Protein AF-A0A2V3HUF1-F1 (afdb_monomer_lite)

Structure (mmCIF, N/CA/C/O backbone):
data_AF-A0A2V3HUF1-F1
#
_entry.id   AF-A0A2V3HUF1-F1
#
loop_
_atom_site.group_PDB
_atom_site.id
_atom_site.type_symbol
_atom_site.label_atom_id
_atom_site.label_alt_id
_atom_site.label_comp_id
_atom_site.label_asym_id
_atom_site.label_entity_id
_atom_site.label_seq_id
_atom_site.pdbx_PDB_ins_code
_atom_site.Cartn_x
_atom_site.Cartn_y
_atom_site.Cartn_z
_atom_site.occupancy
_atom_site.B_iso_or_equiv
_atom_site.auth_seq_id
_atom_site.auth_comp_id
_atom_site.auth_asym_id
_atom_site.auth_atom_id
_atom_site.pdbx_PDB_model_num
ATOM 1 N N . MET A 1 1 ? 4.174 -22.025 28.768 1.00 61.12 1 MET A N 1
ATOM 2 C CA . MET A 1 1 ? 3.736 -21.506 27.450 1.00 61.12 1 MET A CA 1
ATOM 3 C C . MET A 1 1 ? 4.964 -21.211 26.601 1.00 61.12 1 MET A C 1
ATOM 5 O O . MET A 1 1 ? 5.952 -20.746 27.155 1.00 61.12 1 MET A O 1
ATOM 9 N N . SER A 1 2 ? 4.955 -21.532 25.304 1.00 84.00 2 SER A N 1
ATOM 10 C CA . SER A 1 2 ? 6.130 -21.343 24.437 1.00 84.00 2 SER A CA 1
ATOM 11 C C . SER A 1 2 ? 6.307 -19.871 24.046 1.00 84.00 2 SER A C 1
ATOM 13 O O . SER A 1 2 ? 5.330 -19.129 23.929 1.00 84.00 2 SER A O 1
ATOM 15 N N . ARG A 1 3 ? 7.545 -19.438 23.784 1.00 78.88 3 ARG A N 1
ATOM 16 C CA . ARG A 1 3 ? 7.856 -18.063 23.345 1.00 78.88 3 ARG A CA 1
ATOM 17 C C . ARG A 1 3 ? 7.104 -17.671 22.062 1.00 78.88 3 ARG A C 1
ATOM 19 O O . ARG A 1 3 ? 6.704 -16.523 21.917 1.00 78.88 3 ARG A O 1
ATOM 26 N N . ALA A 1 4 ? 6.842 -18.643 21.185 1.00 77.06 4 ALA A N 1
ATOM 27 C CA . ALA A 1 4 ? 6.025 -18.473 19.984 1.00 77.06 4 ALA A CA 1
ATOM 28 C C . ALA A 1 4 ? 4.551 -18.161 20.308 1.00 77.06 4 ALA A C 1
ATOM 30 O O . ALA A 1 4 ? 3.965 -17.280 19.687 1.00 77.06 4 ALA A O 1
ATOM 31 N N . SER A 1 5 ? 3.967 -18.820 21.318 1.00 79.62 5 SER A N 1
ATOM 32 C CA . SER A 1 5 ? 2.573 -18.575 21.724 1.00 79.62 5 SER A CA 1
ATOM 33 C C . SER A 1 5 ? 2.350 -17.165 22.285 1.00 79.62 5 SER A C 1
ATOM 35 O O . SER A 1 5 ? 1.318 -16.553 22.030 1.00 79.62 5 SER A O 1
ATOM 37 N N . GLU A 1 6 ? 3.339 -16.613 22.986 1.00 83.38 6 GLU A N 1
ATOM 38 C CA . GLU A 1 6 ? 3.308 -15.231 23.479 1.00 83.38 6 GLU A CA 1
ATOM 39 C C . GLU A 1 6 ? 3.424 -14.209 22.344 1.00 83.38 6 GLU A C 1
ATOM 41 O O . GLU A 1 6 ? 2.718 -13.201 22.318 1.00 83.38 6 GLU A O 1
ATOM 46 N N . LEU A 1 7 ? 4.296 -14.484 21.373 1.00 79.62 7 LEU A N 1
ATOM 47 C CA . LEU A 1 7 ? 4.496 -13.627 20.205 1.00 79.62 7 LEU A CA 1
ATOM 48 C C . LEU A 1 7 ? 3.233 -13.578 19.336 1.00 79.62 7 LEU A C 1
ATOM 50 O O . LEU A 1 7 ? 2.802 -12.501 18.930 1.00 79.62 7 LEU A O 1
ATOM 54 N N . TRP A 1 8 ? 2.590 -14.731 19.150 1.00 79.19 8 TRP A N 1
ATOM 55 C CA . TRP A 1 8 ? 1.321 -14.850 18.441 1.00 79.19 8 TRP A CA 1
ATOM 56 C C . TRP A 1 8 ? 0.209 -14.023 19.097 1.00 79.19 8 TRP A C 1
ATOM 58 O O . TRP A 1 8 ? -0.440 -13.218 18.431 1.00 79.19 8 TRP A O 1
ATOM 68 N N . LYS A 1 9 ? 0.056 -14.119 20.425 1.00 82.38 9 LYS A N 1
ATOM 69 C CA . LYS A 1 9 ? -0.906 -13.291 21.172 1.00 82.38 9 LYS A CA 1
ATOM 70 C C . LYS A 1 9 ? -0.643 -11.796 20.988 1.00 82.38 9 LYS A C 1
ATOM 72 O O . LYS A 1 9 ? -1.574 -11.028 20.767 1.00 82.38 9 LYS A O 1
ATOM 77 N N . ARG A 1 10 ? 0.621 -11.363 21.032 1.00 81.50 10 ARG A N 1
ATOM 78 C CA . ARG A 1 10 ? 0.987 -9.946 20.845 1.00 81.50 10 ARG A CA 1
ATOM 79 C C . ARG A 1 10 ? 0.661 -9.409 19.452 1.00 81.50 10 ARG A C 1
ATOM 81 O O . ARG A 1 10 ? 0.378 -8.223 19.328 1.00 81.50 10 ARG A O 1
ATOM 88 N N . ILE A 1 11 ? 0.713 -10.256 18.426 1.00 81.69 11 ILE A N 1
ATOM 89 C CA . ILE A 1 11 ? 0.354 -9.884 17.050 1.00 81.69 11 ILE A CA 1
ATOM 90 C C . ILE A 1 11 ? -1.167 -9.781 16.883 1.00 81.69 11 ILE A C 1
ATOM 92 O O . ILE A 1 11 ? -1.637 -8.931 16.133 1.00 81.69 11 ILE A O 1
ATOM 96 N N . GLN A 1 12 ? -1.935 -10.620 17.582 1.00 83.56 12 GLN A N 1
ATOM 97 C CA . GLN A 1 12 ? -3.397 -10.644 17.477 1.00 83.56 12 GLN A CA 1
ATOM 98 C C . GLN A 1 12 ? -4.096 -9.573 18.325 1.00 83.56 12 GLN A C 1
ATOM 100 O O . GLN A 1 12 ? -5.231 -9.202 18.034 1.00 83.56 12 GLN A O 1
ATOM 105 N N . HIS A 1 13 ? -3.441 -9.068 19.371 1.00 89.75 13 HIS A N 1
ATOM 106 C CA . HIS A 1 13 ? -3.992 -8.008 20.209 1.00 89.75 13 HIS A CA 1
ATOM 107 C C . HIS A 1 13 ? -3.567 -6.610 19.732 1.00 89.75 13 HIS A C 1
ATOM 109 O O . HIS A 1 13 ? -2.466 -6.449 19.197 1.00 89.75 13 HIS A O 1
ATOM 115 N N . PRO A 1 14 ? -4.402 -5.578 19.962 1.00 92.56 14 PRO A N 1
ATOM 116 C CA . PRO A 1 14 ? -4.040 -4.202 19.651 1.00 92.56 14 PRO A CA 1
ATOM 117 C C . PRO A 1 14 ? -2.760 -3.798 20.381 1.00 92.56 14 PRO A C 1
ATOM 119 O O . PRO A 1 14 ? -2.654 -3.934 21.605 1.00 92.56 14 PRO A O 1
ATOM 122 N N . TRP A 1 15 ? -1.795 -3.258 19.642 1.00 94.44 15 TRP A N 1
ATOM 123 C CA . TRP A 1 15 ? -0.578 -2.732 20.239 1.00 94.44 15 TRP A CA 1
ATOM 124 C C . TRP A 1 15 ? -0.847 -1.580 21.218 1.00 94.44 15 TRP A C 1
ATOM 126 O O . TRP A 1 15 ? -1.754 -0.771 21.001 1.00 94.44 15 TRP A O 1
ATOM 136 N N . PRO A 1 16 ? -0.019 -1.426 22.271 1.00 92.75 16 PRO A N 1
ATOM 137 C CA . PRO A 1 16 ? -0.163 -0.338 23.240 1.00 92.75 16 PRO A CA 1
ATOM 138 C C . PRO A 1 16 ? -0.179 1.062 22.612 1.00 92.75 16 PRO A C 1
ATOM 140 O O . PRO A 1 16 ? -0.853 1.949 23.134 1.00 92.75 16 PRO A O 1
ATOM 143 N N . ALA A 1 17 ? 0.509 1.255 21.480 1.00 92.06 17 ALA A N 1
ATOM 144 C CA . ALA A 1 17 ? 0.533 2.517 20.738 1.00 92.06 17 ALA A CA 1
ATOM 145 C C . ALA A 1 17 ? -0.870 2.984 20.306 1.00 92.06 17 ALA A C 1
ATOM 147 O O . ALA A 1 17 ? -1.153 4.184 20.302 1.00 92.06 17 ALA A O 1
ATOM 148 N N . TRP A 1 18 ? -1.793 2.052 20.041 1.00 94.62 18 TRP A N 1
ATOM 149 C CA . TRP A 1 18 ? -3.162 2.381 19.649 1.00 94.62 18 TRP A CA 1
ATOM 150 C C . TRP A 1 18 ? -3.969 3.064 20.748 1.00 94.62 18 TRP A C 1
ATOM 152 O O . TRP A 1 18 ? -4.972 3.703 20.440 1.00 94.62 18 TRP A O 1
ATOM 162 N N . ARG A 1 19 ? -3.514 3.040 22.010 1.00 93.88 19 ARG A N 1
ATOM 163 C CA . ARG A 1 19 ? -4.146 3.796 23.106 1.00 93.88 19 ARG A CA 1
ATOM 164 C C . ARG A 1 19 ? -4.224 5.298 22.811 1.00 93.88 19 ARG A C 1
ATOM 166 O O . ARG A 1 19 ? -5.215 5.927 23.170 1.00 93.88 19 ARG A O 1
ATOM 173 N N . LEU A 1 20 ? -3.235 5.856 22.106 1.00 92.94 20 LEU A N 1
ATOM 174 C CA . LEU A 1 20 ? -3.203 7.274 21.711 1.00 92.94 20 LEU A CA 1
ATOM 175 C C . LEU A 1 20 ? -4.312 7.636 20.708 1.00 92.94 20 LEU A C 1
ATOM 177 O O . LEU A 1 20 ? -4.825 8.763 20.694 1.00 92.94 20 LEU A O 1
ATOM 181 N N . ILE A 1 21 ? -4.696 6.668 19.875 1.00 94.88 21 ILE A N 1
ATOM 182 C CA . ILE A 1 21 ? -5.789 6.797 18.911 1.00 94.88 21 ILE A CA 1
ATOM 183 C C . ILE A 1 21 ? -7.128 6.525 19.607 1.00 94.88 21 ILE A C 1
ATOM 185 O O . ILE A 1 21 ? -8.055 7.329 19.508 1.00 94.88 21 ILE A O 1
ATOM 189 N N . TRP A 1 22 ? -7.192 5.443 20.383 1.00 96.06 22 TRP A N 1
ATOM 190 C CA . TRP A 1 22 ? -8.403 4.929 21.021 1.00 96.06 22 TRP A CA 1
ATOM 191 C C . TRP A 1 22 ? -8.980 5.829 22.119 1.00 96.06 22 TRP A C 1
ATOM 193 O O . TRP A 1 22 ? -10.201 5.905 22.274 1.00 96.06 22 TRP A O 1
ATOM 203 N N . GLY A 1 23 ? -8.126 6.518 22.885 1.00 92.25 23 GLY A N 1
ATOM 204 C CA . GLY A 1 23 ? -8.546 7.288 24.063 1.00 92.25 23 GLY A CA 1
ATOM 205 C C . GLY A 1 23 ? -9.629 8.333 23.775 1.00 92.25 23 GLY A C 1
ATOM 206 O O . GLY A 1 23 ? -10.540 8.502 24.577 1.00 92.25 23 GLY A O 1
ATOM 207 N N . ASN A 1 24 ? -9.596 8.948 22.587 1.00 90.56 24 ASN A N 1
ATOM 208 C CA . ASN A 1 24 ? -10.546 9.992 22.181 1.00 90.56 24 ASN A CA 1
ATOM 209 C C . ASN A 1 24 ? -11.409 9.540 20.996 1.00 90.56 24 ASN A C 1
ATOM 211 O O . ASN A 1 24 ? -11.747 10.351 20.133 1.00 90.56 24 ASN A O 1
ATOM 215 N N . ARG A 1 25 ? -11.713 8.240 20.902 1.00 94.00 25 ARG A N 1
ATOM 216 C CA . ARG A 1 25 ? -12.321 7.666 19.694 1.00 94.00 25 ARG A CA 1
ATOM 217 C C . ARG A 1 25 ? -13.720 8.183 19.356 1.00 94.00 25 ARG A C 1
ATOM 219 O O . ARG A 1 25 ? -14.108 8.114 18.201 1.00 94.00 25 ARG A O 1
ATOM 226 N N . GLU A 1 26 ? -14.450 8.704 20.340 1.00 94.50 26 GLU A N 1
ATOM 227 C CA . GLU A 1 26 ? -15.787 9.294 20.156 1.00 94.50 26 GLU A CA 1
ATOM 228 C C . GLU A 1 26 ? -15.746 10.808 19.891 1.00 94.50 26 GLU A C 1
ATOM 230 O O . GLU A 1 26 ? -16.755 11.419 19.539 1.00 94.50 26 GLU A O 1
ATOM 235 N N . ALA A 1 27 ? -14.585 11.450 20.048 1.00 94.50 27 ALA A N 1
ATOM 236 C CA . ALA A 1 27 ? -14.474 12.894 19.895 1.00 94.50 27 ALA A CA 1
ATOM 237 C C . ALA A 1 27 ? -14.789 13.335 18.456 1.00 94.50 27 ALA A C 1
ATOM 239 O O . ALA A 1 27 ? -14.440 12.655 17.486 1.00 94.50 27 ALA A O 1
ATOM 240 N N . LEU A 1 28 ? -15.433 14.501 18.329 1.00 93.38 28 LEU A N 1
ATOM 241 C CA . LEU A 1 28 ? -15.917 15.047 17.053 1.00 93.38 28 LEU A CA 1
ATOM 242 C C . LEU A 1 28 ? -16.829 14.059 16.295 1.00 93.38 28 LEU A C 1
ATOM 244 O O . LEU A 1 28 ? -16.696 13.894 15.083 1.00 93.38 28 LEU A O 1
ATOM 248 N N . GLY A 1 29 ? -17.702 13.345 17.015 1.00 91.25 29 GLY A N 1
ATOM 249 C CA . GLY A 1 29 ? -18.586 12.330 16.428 1.00 91.25 29 GLY A CA 1
ATOM 250 C C . GLY A 1 29 ? -17.833 11.128 15.845 1.00 91.25 29 GLY A C 1
ATOM 251 O O . GLY A 1 29 ? -18.311 10.490 14.911 1.00 91.25 29 GLY A O 1
ATOM 252 N N . GLY A 1 30 ? -16.624 10.855 16.343 1.00 92.06 30 GLY A N 1
ATOM 253 C CA . GLY A 1 30 ? -15.736 9.806 15.844 1.00 92.06 30 GLY A CA 1
ATOM 254 C C . GLY A 1 30 ? -14.798 10.225 14.711 1.00 92.06 30 GLY A C 1
ATOM 255 O O . GLY A 1 30 ? -13.914 9.456 14.337 1.00 92.06 30 GLY A O 1
ATOM 256 N N . ASN A 1 31 ? -14.902 11.449 14.189 1.00 93.75 31 ASN A N 1
ATOM 257 C CA . ASN A 1 31 ? -14.022 11.901 13.108 1.00 93.75 31 ASN A CA 1
ATOM 258 C C . ASN A 1 31 ? -12.569 12.087 13.568 1.00 93.75 31 ASN A C 1
ATOM 260 O O . ASN A 1 31 ? -11.646 11.882 12.780 1.00 93.75 31 ASN A O 1
ATOM 264 N N . LEU A 1 32 ? -12.338 12.409 14.849 1.00 95.06 32 LEU A N 1
ATOM 265 C CA . LEU A 1 32 ? -10.975 12.507 15.380 1.00 95.06 32 LEU A CA 1
ATOM 266 C C . LEU A 1 32 ? -10.258 11.151 15.359 1.00 95.06 32 LEU A C 1
ATOM 268 O O . LEU A 1 32 ? -9.054 11.097 15.119 1.00 95.06 32 LEU A O 1
ATOM 272 N N . PHE A 1 33 ? -10.989 10.058 15.596 1.00 96.38 33 PHE A N 1
ATOM 273 C CA . PHE A 1 33 ? -10.450 8.706 15.487 1.00 96.38 33 PHE A CA 1
ATOM 274 C C . PHE A 1 33 ? -9.948 8.431 14.070 1.00 96.38 33 PHE A C 1
ATOM 276 O O . PHE A 1 33 ? -8.787 8.069 13.896 1.00 96.38 33 PHE A O 1
ATOM 283 N N . LEU A 1 34 ? -10.799 8.670 13.066 1.00 95.38 34 LEU A N 1
ATOM 284 C CA . LEU A 1 34 ? -10.455 8.459 11.659 1.00 95.38 34 LEU A CA 1
ATOM 285 C C . LEU A 1 34 ? -9.262 9.319 11.241 1.00 95.38 34 LEU A C 1
ATOM 287 O O . LEU A 1 34 ? -8.329 8.800 10.637 1.00 95.38 34 LEU A O 1
ATOM 291 N N . LEU A 1 35 ? -9.238 10.598 11.632 1.00 96.00 35 LEU A N 1
ATOM 292 C CA . LEU A 1 35 ? -8.109 11.484 11.351 1.00 96.00 35 LEU A CA 1
ATOM 293 C C . LEU A 1 35 ? -6.803 10.932 11.933 1.00 96.00 35 LEU A C 1
ATOM 295 O O . LEU A 1 35 ? -5.789 10.896 11.246 1.00 96.00 35 LEU A O 1
ATOM 299 N N . LYS A 1 36 ? -6.821 10.453 13.180 1.00 96.31 36 LYS A N 1
ATOM 300 C CA . LYS A 1 36 ? -5.639 9.853 13.812 1.00 96.31 36 LYS A CA 1
ATOM 301 C C . LYS A 1 36 ? -5.201 8.554 13.129 1.00 96.31 36 LYS A C 1
ATOM 303 O O . LYS A 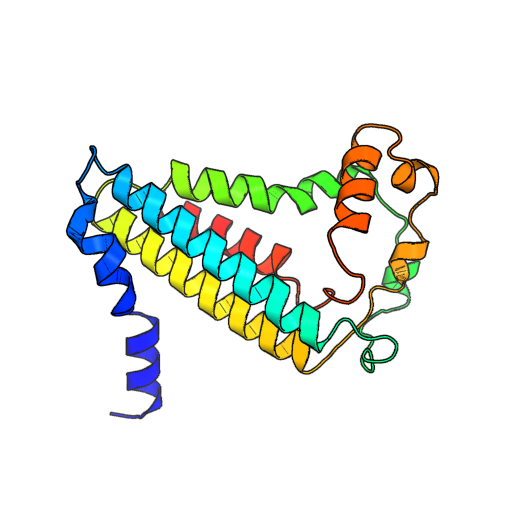1 36 ? -3.999 8.341 12.996 1.00 96.31 36 LYS A O 1
ATOM 308 N N . VAL A 1 37 ? -6.139 7.708 12.694 1.00 96.31 37 VAL A N 1
ATOM 309 C CA . VAL A 1 37 ? -5.835 6.487 11.924 1.00 96.31 37 VAL A CA 1
ATOM 310 C C . VAL A 1 37 ? -5.188 6.842 10.586 1.00 96.31 37 VAL A C 1
ATOM 312 O O . VAL A 1 37 ? -4.144 6.284 10.261 1.00 96.31 37 VAL A O 1
ATOM 315 N N . ILE A 1 38 ? -5.753 7.803 9.849 1.00 96.19 38 ILE A N 1
ATOM 316 C CA . ILE A 1 38 ? -5.200 8.292 8.578 1.00 96.19 38 ILE A CA 1
ATOM 317 C C . ILE A 1 38 ? -3.789 8.838 8.795 1.00 96.19 38 ILE A C 1
ATOM 319 O O . ILE A 1 38 ? -2.862 8.419 8.109 1.00 96.19 38 ILE A O 1
ATOM 323 N N . SER A 1 39 ? -3.599 9.715 9.783 1.00 96.12 39 SER A N 1
ATOM 324 C CA . SER A 1 39 ? -2.284 10.280 10.096 1.00 96.12 39 SER A CA 1
ATOM 325 C C . SER A 1 39 ? -1.265 9.199 10.457 1.00 96.12 39 SER A C 1
ATOM 327 O O . SER A 1 39 ? -0.140 9.236 9.966 1.00 96.12 39 SER A O 1
ATOM 329 N N . ALA A 1 40 ? -1.648 8.209 11.269 1.00 95.56 40 ALA A N 1
ATOM 330 C CA . ALA A 1 40 ? -0.776 7.085 11.597 1.00 95.56 40 ALA A CA 1
ATOM 331 C C . ALA A 1 40 ? -0.421 6.259 10.351 1.00 95.56 40 ALA A C 1
ATOM 333 O O . ALA A 1 40 ? 0.747 5.935 10.150 1.00 95.56 40 ALA A O 1
ATOM 334 N N . GLY A 1 41 ? -1.402 5.968 9.490 1.00 94.69 41 GLY A N 1
ATOM 335 C CA . GLY A 1 41 ? -1.191 5.269 8.223 1.00 94.69 41 GLY A CA 1
ATOM 336 C C . GLY A 1 41 ? -0.238 6.013 7.289 1.00 94.69 41 GLY A C 1
ATOM 337 O O . GLY A 1 41 ? 0.697 5.409 6.773 1.00 94.69 41 GLY A O 1
ATOM 338 N N . LEU A 1 42 ? -0.405 7.329 7.130 1.00 94.69 42 LEU A N 1
ATOM 339 C CA . LEU A 1 42 ? 0.482 8.163 6.311 1.00 94.69 42 LEU A CA 1
ATOM 340 C C . LEU A 1 42 ? 1.916 8.180 6.849 1.00 94.69 42 LEU A C 1
ATOM 342 O O . LEU A 1 42 ? 2.856 8.045 6.071 1.00 94.69 42 LEU A O 1
ATOM 346 N N . VAL A 1 43 ? 2.093 8.293 8.170 1.00 95.00 43 VAL A N 1
ATOM 347 C CA . VAL A 1 43 ? 3.421 8.220 8.804 1.00 95.00 43 VAL A CA 1
ATOM 348 C C . VAL A 1 43 ? 4.064 6.856 8.560 1.00 95.00 43 VAL A C 1
ATOM 350 O O . VAL A 1 43 ? 5.230 6.790 8.184 1.00 95.00 43 VAL A O 1
ATOM 353 N N . VAL A 1 44 ? 3.311 5.767 8.727 1.00 92.44 44 VAL A N 1
ATOM 354 C CA . VAL A 1 44 ? 3.797 4.407 8.456 1.00 92.44 44 VAL A CA 1
ATOM 355 C C . VAL A 1 44 ? 4.214 4.255 6.998 1.00 92.44 44 VAL A C 1
ATOM 357 O O . VAL A 1 44 ? 5.309 3.766 6.741 1.00 92.44 44 VAL A O 1
ATOM 360 N N . ILE A 1 45 ? 3.369 4.673 6.051 1.00 89.94 45 ILE A N 1
ATOM 361 C CA . ILE A 1 45 ? 3.670 4.595 4.617 1.00 89.94 45 ILE A CA 1
ATOM 362 C C . ILE A 1 45 ? 4.930 5.402 4.308 1.00 89.94 45 ILE A C 1
ATOM 364 O O . ILE A 1 45 ? 5.827 4.882 3.656 1.00 89.94 45 ILE A O 1
ATOM 368 N N . ALA A 1 46 ? 5.040 6.629 4.821 1.00 90.69 46 ALA A N 1
ATOM 369 C CA . ALA A 1 46 ? 6.222 7.457 4.622 1.00 90.69 46 ALA A CA 1
ATOM 370 C C . ALA A 1 46 ? 7.488 6.773 5.161 1.00 90.69 46 ALA A C 1
ATOM 372 O O . ALA A 1 46 ? 8.482 6.673 4.447 1.00 90.69 46 ALA A O 1
ATOM 373 N N . LEU A 1 47 ? 7.452 6.245 6.388 1.00 91.00 47 LEU A N 1
ATOM 374 C CA . LEU A 1 47 ? 8.602 5.563 6.986 1.00 91.00 47 LEU A CA 1
ATOM 375 C C . LEU A 1 47 ? 8.990 4.301 6.211 1.00 91.00 47 LEU A C 1
ATOM 377 O O . LEU A 1 47 ? 10.164 4.111 5.907 1.00 91.00 47 LEU A O 1
ATOM 381 N N . LEU A 1 48 ? 8.017 3.452 5.874 1.00 88.81 48 LEU A N 1
ATOM 382 C CA . LEU A 1 48 ? 8.261 2.187 5.179 1.00 88.81 48 LEU A CA 1
ATOM 383 C C . LEU A 1 48 ? 8.595 2.370 3.696 1.00 88.81 48 LEU A C 1
ATOM 385 O O . LEU A 1 48 ? 9.201 1.480 3.112 1.00 88.81 48 LEU A O 1
ATOM 389 N N . TYR A 1 49 ? 8.244 3.507 3.097 1.00 86.06 49 TYR A N 1
ATOM 390 C CA . TYR A 1 49 ? 8.655 3.848 1.741 1.00 86.06 49 TYR A CA 1
ATOM 391 C C . TYR A 1 49 ? 10.044 4.487 1.727 1.00 86.06 49 TYR A C 1
ATOM 393 O O . TYR A 1 49 ? 10.959 3.956 1.102 1.00 86.06 49 TYR A O 1
ATOM 401 N N . PHE A 1 50 ? 10.237 5.607 2.429 1.00 86.62 50 PHE A N 1
ATOM 402 C CA . PHE A 1 50 ? 11.455 6.407 2.292 1.00 86.62 50 PHE A CA 1
ATOM 403 C C . PHE A 1 50 ? 12.683 5.748 2.915 1.00 86.62 50 PHE A C 1
ATOM 405 O O . PHE A 1 50 ? 13.758 5.817 2.323 1.00 86.62 50 PHE A O 1
ATOM 412 N N . LEU A 1 51 ? 12.556 5.102 4.080 1.00 86.19 51 LEU A N 1
ATOM 413 C CA . LEU A 1 51 ? 13.720 4.545 4.773 1.00 86.19 51 LEU A CA 1
ATOM 414 C C . LEU A 1 51 ? 14.370 3.396 3.981 1.00 86.19 51 LEU A C 1
ATOM 416 O O . LEU A 1 51 ? 15.573 3.469 3.736 1.00 86.19 51 LEU A O 1
ATOM 420 N N . PRO A 1 52 ? 13.630 2.371 3.516 1.00 85.75 52 PRO A N 1
ATOM 421 C CA . PRO A 1 52 ? 14.230 1.289 2.741 1.00 85.75 52 PRO A CA 1
ATOM 422 C C . PRO A 1 52 ? 14.712 1.764 1.372 1.00 85.75 52 PRO A C 1
ATOM 424 O O . PRO A 1 52 ? 15.790 1.365 0.939 1.00 85.75 52 PRO A O 1
ATOM 427 N N . ASN A 1 53 ? 13.965 2.662 0.715 1.00 84.56 53 ASN A N 1
ATOM 428 C CA . ASN A 1 53 ? 14.409 3.241 -0.552 1.00 84.56 53 ASN A CA 1
ATOM 429 C C . ASN A 1 53 ? 15.717 4.015 -0.378 1.00 84.56 53 ASN A C 1
ATOM 431 O O . ASN A 1 53 ? 16.595 3.883 -1.213 1.00 84.56 53 ASN A O 1
ATOM 435 N N . HIS A 1 54 ? 15.918 4.757 0.712 1.00 83.69 54 HIS A N 1
ATOM 436 C CA . HIS A 1 54 ? 17.194 5.437 0.945 1.00 83.69 54 HIS A CA 1
ATOM 437 C C . HIS A 1 54 ? 18.386 4.464 1.047 1.00 83.69 54 HIS A C 1
ATOM 439 O O . HIS A 1 54 ? 19.479 4.781 0.579 1.00 83.69 54 HIS A O 1
ATOM 445 N N . LEU A 1 55 ? 18.172 3.274 1.622 1.00 81.06 55 LEU A N 1
ATOM 446 C CA . LEU A 1 55 ? 19.207 2.246 1.775 1.00 81.06 55 LEU A CA 1
ATOM 447 C C . LEU A 1 55 ? 19.508 1.499 0.468 1.00 81.06 55 LEU A C 1
ATOM 449 O O . LEU A 1 55 ? 20.660 1.161 0.215 1.00 81.06 55 LEU A O 1
ATOM 453 N N . VAL A 1 56 ? 18.479 1.226 -0.339 1.00 79.94 56 VAL A N 1
ATOM 454 C CA . VAL A 1 56 ? 18.558 0.314 -1.496 1.00 79.94 56 VAL A CA 1
ATOM 455 C C . VAL A 1 56 ? 18.634 1.043 -2.843 1.00 79.94 56 VAL A C 1
ATOM 457 O O . VAL A 1 56 ? 19.135 0.477 -3.809 1.00 79.94 56 VAL A O 1
ATOM 460 N N . ASN A 1 57 ? 18.186 2.300 -2.932 1.00 75.88 57 ASN A N 1
ATOM 461 C CA . ASN A 1 57 ? 18.206 3.114 -4.155 1.00 75.88 57 ASN A CA 1
ATOM 462 C C . ASN A 1 57 ? 19.622 3.637 -4.457 1.00 75.88 57 ASN A C 1
ATOM 464 O O . ASN A 1 57 ? 19.871 4.843 -4.463 1.00 75.88 57 ASN A O 1
ATOM 468 N N . GLN A 1 58 ? 20.563 2.716 -4.648 1.00 71.12 58 GLN A N 1
ATOM 469 C CA . GLN A 1 58 ? 21.947 2.992 -5.010 1.00 71.12 58 GLN A CA 1
ATOM 470 C C . GLN A 1 58 ? 22.268 2.272 -6.327 1.00 71.12 58 GLN A C 1
ATOM 472 O O . GLN A 1 58 ? 21.905 1.100 -6.482 1.00 71.12 58 GLN A O 1
ATOM 477 N N . PRO A 1 59 ? 22.966 2.926 -7.272 1.00 64.81 59 PRO A N 1
ATOM 478 C CA . PRO A 1 59 ? 23.456 2.263 -8.476 1.00 64.81 59 PRO A CA 1
ATOM 479 C C . PRO A 1 59 ? 24.251 1.001 -8.106 1.00 64.81 59 PRO A C 1
ATOM 481 O O . PRO A 1 59 ? 25.111 1.054 -7.229 1.00 64.81 59 PRO A O 1
ATOM 484 N N . HIS A 1 60 ? 23.963 -0.125 -8.764 1.00 67.62 60 HIS A N 1
ATOM 485 C CA . HIS A 1 60 ? 24.581 -1.443 -8.518 1.00 67.62 60 HIS A CA 1
ATOM 486 C C . HIS A 1 60 ? 24.222 -2.145 -7.196 1.00 67.62 60 HIS A C 1
ATOM 488 O O . HIS A 1 60 ? 24.806 -3.184 -6.893 1.00 67.62 60 HIS A O 1
ATOM 494 N N . ALA A 1 61 ? 23.256 -1.642 -6.417 1.00 73.44 61 ALA A N 1
ATOM 495 C CA . ALA A 1 61 ? 22.772 -2.367 -5.237 1.00 73.44 61 ALA A CA 1
ATOM 496 C C . ALA A 1 61 ? 21.978 -3.631 -5.601 1.00 73.44 61 ALA A C 1
ATOM 498 O O . ALA A 1 61 ? 21.946 -4.581 -4.818 1.00 73.44 61 ALA A O 1
ATOM 499 N N . ALA A 1 62 ? 21.347 -3.650 -6.779 1.00 81.38 62 ALA A N 1
ATOM 500 C CA . ALA A 1 62 ? 20.605 -4.802 -7.265 1.00 81.38 62 ALA A CA 1
ATOM 501 C C . ALA A 1 62 ? 21.558 -5.948 -7.632 1.00 81.38 62 ALA A C 1
ATOM 503 O O . ALA A 1 62 ? 22.344 -5.849 -8.574 1.00 81.38 62 ALA A O 1
ATOM 504 N N . TRP A 1 63 ? 21.466 -7.048 -6.890 1.00 83.50 63 TRP A N 1
ATOM 505 C CA . TRP A 1 63 ? 22.211 -8.284 -7.157 1.00 83.50 63 TRP A CA 1
ATOM 506 C C . TRP A 1 63 ? 21.291 -9.469 -7.455 1.00 83.50 63 TRP A C 1
ATOM 508 O O . TRP A 1 63 ? 21.741 -10.492 -7.970 1.00 83.50 63 TRP A O 1
ATOM 518 N N . TRP A 1 64 ? 20.005 -9.337 -7.133 1.00 84.12 64 TRP A N 1
ATOM 519 C CA . TRP A 1 64 ? 18.970 -10.309 -7.440 1.00 84.12 64 TRP A CA 1
ATOM 520 C C . TRP A 1 64 ? 18.153 -9.818 -8.635 1.00 84.12 64 TRP A C 1
ATOM 522 O O . TRP A 1 64 ? 17.910 -8.621 -8.761 1.00 84.12 64 TRP A O 1
ATOM 532 N N . ASN A 1 65 ? 17.729 -10.736 -9.506 1.00 86.38 65 ASN A N 1
ATOM 533 C CA . ASN A 1 65 ? 16.792 -10.441 -10.584 1.00 86.38 65 ASN A CA 1
ATOM 534 C C . ASN A 1 65 ? 15.832 -11.630 -10.785 1.00 86.38 65 ASN A C 1
ATOM 536 O O . ASN A 1 65 ? 16.273 -12.671 -11.275 1.00 86.38 65 ASN A O 1
ATOM 540 N N . PRO A 1 66 ? 14.544 -11.509 -10.406 1.00 85.56 66 PRO A N 1
ATOM 541 C CA . PRO A 1 66 ? 13.550 -12.563 -10.593 1.00 85.56 66 PRO A CA 1
ATOM 542 C C . PRO A 1 66 ? 12.908 -12.560 -11.991 1.00 85.56 66 PRO A C 1
ATOM 544 O O . PRO A 1 66 ? 12.022 -13.372 -12.242 1.00 85.56 66 PRO A O 1
ATOM 547 N N . GLU A 1 67 ? 13.298 -11.638 -12.874 1.00 88.81 67 GLU A N 1
ATOM 548 C CA . GLU A 1 67 ? 12.733 -11.505 -14.214 1.00 88.81 67 GLU A CA 1
ATOM 549 C C . GLU A 1 67 ? 12.968 -12.759 -15.069 1.00 88.81 67 GLU A C 1
ATOM 551 O O . GLU A 1 67 ? 14.044 -13.362 -15.080 1.00 88.81 67 GLU A O 1
ATOM 556 N N . THR A 1 68 ? 11.949 -13.124 -15.837 1.00 90.56 68 THR A N 1
ATOM 557 C CA . THR A 1 68 ? 11.946 -14.243 -16.772 1.00 90.56 68 THR A CA 1
ATOM 558 C C . THR A 1 68 ? 11.724 -13.763 -18.208 1.00 90.56 68 THR A C 1
ATOM 560 O O . THR A 1 68 ? 11.354 -12.621 -18.478 1.00 90.56 68 THR A O 1
ATOM 563 N N . SER A 1 69 ? 11.902 -14.662 -19.177 1.00 92.50 69 SER A N 1
ATOM 564 C CA . SER A 1 69 ? 11.610 -14.373 -20.587 1.00 92.50 69 SER A CA 1
ATOM 565 C C . SER A 1 69 ? 10.137 -14.032 -20.845 1.00 92.50 69 SER A C 1
ATOM 567 O O . SER A 1 69 ? 9.843 -13.317 -21.803 1.00 92.50 69 SER A O 1
ATOM 569 N N . LEU A 1 70 ? 9.219 -14.496 -19.987 1.00 92.12 70 LEU A N 1
ATOM 570 C CA . LEU A 1 70 ? 7.797 -14.169 -20.070 1.00 92.12 70 LEU A CA 1
ATOM 571 C C . LEU A 1 70 ? 7.540 -12.681 -19.800 1.00 92.12 70 LEU A C 1
ATOM 573 O O . LEU A 1 70 ? 6.742 -12.076 -20.512 1.00 92.12 70 LEU A O 1
ATOM 577 N N . ASP A 1 71 ? 8.247 -12.079 -18.842 1.00 90.06 71 ASP A N 1
ATOM 578 C CA . ASP A 1 71 ? 8.079 -10.666 -18.480 1.00 90.06 71 ASP A CA 1
ATOM 579 C C . ASP A 1 71 ? 8.389 -9.739 -19.661 1.00 90.06 71 ASP A C 1
ATOM 581 O O . ASP A 1 71 ? 7.678 -8.766 -19.891 1.00 90.06 71 ASP A O 1
ATOM 585 N N . ARG A 1 72 ? 9.399 -10.082 -20.473 1.00 90.44 72 ARG A N 1
ATOM 586 C CA . ARG A 1 72 ? 9.745 -9.322 -21.688 1.00 90.44 72 ARG A CA 1
ATOM 587 C C . ARG A 1 72 ? 8.807 -9.586 -22.862 1.00 90.44 72 ARG A C 1
ATOM 589 O O . ARG A 1 72 ? 8.719 -8.743 -23.754 1.00 90.44 72 ARG A O 1
ATOM 596 N N . ALA A 1 73 ? 8.163 -10.751 -22.894 1.00 93.44 73 ALA A N 1
ATOM 597 C CA . ALA A 1 73 ? 7.265 -11.147 -23.975 1.00 93.44 73 ALA A CA 1
ATOM 598 C C . ALA A 1 73 ? 5.885 -10.479 -23.874 1.00 93.44 73 ALA A C 1
ATOM 600 O O . ALA A 1 73 ? 5.199 -10.342 -24.888 1.00 93.44 73 ALA A O 1
ATOM 601 N N . ILE A 1 74 ? 5.471 -10.067 -22.672 1.00 91.31 74 ILE A N 1
ATOM 602 C CA . ILE A 1 74 ? 4.201 -9.373 -22.452 1.00 91.31 74 ILE A CA 1
ATOM 603 C C . ILE A 1 74 ? 4.385 -7.885 -22.798 1.00 91.31 74 ILE A C 1
ATOM 605 O O . ILE A 1 74 ? 5.171 -7.201 -22.144 1.00 91.31 74 ILE A O 1
ATOM 609 N N . PRO A 1 75 ? 3.678 -7.346 -23.810 1.00 90.88 75 PRO A N 1
ATOM 610 C CA . PRO A 1 75 ? 3.773 -5.931 -24.139 1.00 90.88 75 PRO A CA 1
ATOM 611 C C . PRO A 1 75 ? 3.117 -5.071 -23.056 1.00 90.88 75 PRO A C 1
ATOM 613 O O . PRO A 1 75 ? 2.232 -5.518 -22.324 1.00 90.88 75 PRO A O 1
ATOM 616 N N . VAL A 1 76 ? 3.498 -3.795 -23.004 1.00 90.81 76 VAL A N 1
ATOM 617 C CA . VAL A 1 76 ? 2.843 -2.817 -22.131 1.00 90.81 76 VAL A CA 1
ATOM 618 C C . VAL A 1 76 ? 1.354 -2.739 -22.469 1.00 90.81 76 VAL A C 1
ATOM 620 O O . VAL A 1 76 ? 0.972 -2.536 -23.620 1.00 90.81 76 VAL A O 1
ATOM 623 N N . VAL A 1 77 ? 0.508 -2.860 -21.444 1.00 92.81 77 VAL A N 1
ATOM 624 C CA . VAL A 1 77 ? -0.951 -2.755 -21.555 1.00 92.81 77 VAL A CA 1
ATOM 625 C C . VAL A 1 77 ? -1.396 -1.450 -20.887 1.00 92.81 77 VAL A C 1
ATOM 627 O O . VAL A 1 77 ? -1.533 -1.428 -19.663 1.00 92.81 77 VAL A O 1
ATOM 630 N N . PRO A 1 78 ? -1.646 -0.350 -21.630 1.00 91.88 78 PRO A N 1
ATOM 631 C CA . PRO A 1 78 ? -1.837 0.970 -21.021 1.00 91.88 78 PRO A CA 1
ATOM 632 C C . PRO A 1 78 ? -3.002 1.058 -20.026 1.00 91.88 78 PRO A C 1
ATOM 634 O O . PRO A 1 78 ? -2.927 1.775 -19.035 1.00 91.88 78 PRO A O 1
ATOM 637 N N . TRP A 1 79 ? -4.088 0.313 -20.232 1.00 93.44 79 TRP A N 1
ATOM 638 C CA . TRP A 1 79 ? -5.218 0.350 -19.299 1.00 93.44 79 TRP A CA 1
ATOM 639 C C . TRP A 1 79 ? -4.934 -0.378 -17.971 1.00 93.44 79 TRP A C 1
ATOM 641 O O . TRP A 1 79 ? -5.656 -0.153 -16.999 1.00 93.44 79 TRP A O 1
ATOM 651 N N . SER A 1 80 ? -3.872 -1.195 -17.885 1.00 93.12 80 SER A N 1
ATOM 652 C CA . SER A 1 80 ? -3.486 -1.920 -16.659 1.00 93.12 80 SER A CA 1
ATOM 653 C C . SER A 1 80 ? -3.085 -1.001 -15.496 1.00 93.12 80 SER A C 1
ATOM 655 O O . SER A 1 80 ? -3.073 -1.427 -14.341 1.00 93.12 80 SER A O 1
ATOM 657 N N . ILE A 1 81 ? -2.859 0.288 -15.759 1.00 92.50 81 ILE A N 1
ATOM 658 C CA . ILE A 1 81 ? -2.688 1.292 -14.707 1.00 92.50 81 ILE A CA 1
ATOM 659 C C . ILE A 1 81 ? -3.933 1.426 -13.812 1.00 92.50 81 ILE A C 1
ATOM 661 O O . ILE A 1 81 ? -3.811 1.811 -12.652 1.00 92.50 81 ILE A O 1
ATOM 665 N N . ILE A 1 82 ? -5.128 1.071 -14.305 1.00 93.38 82 ILE A N 1
ATOM 666 C CA . ILE A 1 82 ? -6.371 1.083 -13.516 1.00 93.38 82 ILE A CA 1
ATOM 667 C C . ILE A 1 82 ? -6.301 0.071 -12.365 1.00 93.38 82 ILE A C 1
ATOM 669 O O . ILE A 1 82 ? -6.367 0.502 -11.213 1.00 93.38 82 ILE A O 1
ATOM 673 N N . PRO A 1 83 ? -6.143 -1.251 -12.604 1.00 93.00 83 PRO A N 1
ATOM 674 C CA . PRO A 1 83 ? -6.019 -2.195 -11.499 1.00 93.00 83 PRO A CA 1
ATOM 675 C C . PRO A 1 83 ? -4.803 -1.894 -10.615 1.00 93.00 83 PRO A C 1
ATOM 677 O O . PRO A 1 83 ? -4.903 -2.063 -9.404 1.00 93.00 83 PRO A O 1
ATOM 680 N N . TYR A 1 84 ? -3.704 -1.362 -11.162 1.00 91.44 84 TYR A N 1
ATOM 681 C CA . TYR A 1 84 ? -2.551 -0.948 -10.355 1.00 91.44 84 TYR A CA 1
ATOM 682 C C . TYR A 1 84 ? -2.896 0.171 -9.353 1.00 91.44 84 TYR A C 1
ATOM 684 O O . TYR A 1 84 ? -2.612 0.067 -8.161 1.00 91.44 84 TYR A O 1
ATOM 692 N N . THR A 1 85 ? -3.567 1.228 -9.817 1.00 91.94 85 THR A N 1
ATOM 693 C CA . THR A 1 85 ? -3.947 2.389 -8.991 1.00 91.94 85 THR A CA 1
ATOM 694 C C . THR A 1 85 ? -5.186 2.142 -8.122 1.00 91.94 85 THR A C 1
ATOM 696 O O . THR A 1 85 ? -5.487 2.939 -7.231 1.00 91.94 85 THR A O 1
ATOM 699 N N . SER A 1 86 ? -5.882 1.016 -8.311 1.00 94.12 86 SER A N 1
ATOM 700 C CA . SER A 1 86 ? -7.062 0.643 -7.518 1.00 94.12 86 SER A CA 1
ATOM 701 C C . SER A 1 86 ? -6.780 0.500 -6.017 1.00 94.12 86 SER A C 1
ATOM 703 O O . SER A 1 86 ? -7.684 0.711 -5.209 1.00 94.12 86 SER A O 1
ATOM 705 N N . LEU A 1 87 ? -5.524 0.257 -5.618 1.00 94.19 87 LEU A N 1
ATOM 706 C CA . LEU A 1 87 ? -5.107 0.259 -4.214 1.00 94.19 87 LEU A CA 1
ATOM 707 C C . LEU A 1 87 ? -5.523 1.548 -3.487 1.00 94.19 87 LEU A C 1
ATOM 709 O O . LEU A 1 87 ? -6.005 1.498 -2.355 1.00 94.19 87 LEU A O 1
ATOM 713 N N . TYR A 1 88 ? -5.380 2.707 -4.137 1.00 93.19 88 TYR A N 1
ATOM 714 C CA . TYR A 1 88 ? -5.752 3.989 -3.536 1.00 93.19 88 TYR A CA 1
ATOM 715 C C . TYR A 1 88 ? -7.258 4.085 -3.282 1.00 93.19 88 TYR A C 1
ATOM 717 O O . TYR A 1 88 ? -7.689 4.636 -2.268 1.00 93.19 88 TYR A O 1
ATOM 725 N N . VAL A 1 89 ? -8.060 3.488 -4.165 1.00 95.50 89 VAL A N 1
ATOM 726 C CA . VAL A 1 89 ? -9.508 3.367 -3.973 1.00 95.50 89 VAL A CA 1
ATOM 727 C C . VAL A 1 89 ? -9.807 2.425 -2.812 1.00 95.50 89 VAL A C 1
ATOM 729 O O . VAL A 1 89 ? -10.646 2.760 -1.980 1.00 95.50 89 VAL A O 1
ATOM 732 N N . PHE A 1 90 ? -9.093 1.302 -2.684 1.00 95.38 90 PHE A N 1
ATOM 733 C CA . PHE A 1 90 ? -9.262 0.396 -1.546 1.00 95.38 90 PHE A CA 1
ATOM 734 C C . PHE A 1 90 ? -8.933 1.054 -0.205 1.00 95.38 90 PHE A C 1
ATOM 736 O O . PHE A 1 90 ? -9.645 0.798 0.766 1.00 95.38 90 PHE A O 1
ATOM 743 N N . TYR A 1 91 ? -7.939 1.945 -0.132 1.00 95.38 91 TYR A N 1
ATOM 744 C CA . TYR A 1 91 ? -7.687 2.726 1.084 1.00 95.38 91 TYR A CA 1
ATOM 745 C C . TYR A 1 91 ? -8.884 3.583 1.486 1.00 95.38 91 TYR A C 1
ATOM 747 O O . TYR A 1 91 ? -9.312 3.555 2.640 1.00 95.38 91 TYR A O 1
ATOM 755 N N . ILE A 1 92 ? -9.451 4.317 0.529 1.00 95.25 92 ILE A N 1
ATOM 756 C CA . ILE A 1 92 ? -10.618 5.169 0.771 1.00 95.25 92 ILE A CA 1
ATOM 757 C C . ILE A 1 92 ? -11.831 4.307 1.142 1.00 95.25 92 ILE A C 1
ATOM 759 O O . ILE A 1 92 ? -12.492 4.580 2.142 1.00 95.25 92 ILE A O 1
ATOM 763 N N . ALA A 1 93 ? -12.091 3.241 0.384 1.00 94.69 93 ALA A N 1
ATOM 764 C CA . ALA A 1 93 ? -13.205 2.327 0.616 1.00 94.69 93 ALA A CA 1
ATOM 765 C C . ALA A 1 93 ? -13.133 1.691 2.009 1.00 94.69 93 ALA A C 1
ATOM 767 O O . ALA A 1 93 ? -14.125 1.689 2.727 1.00 94.69 93 ALA A O 1
ATOM 768 N N . THR A 1 94 ? -11.947 1.265 2.445 1.00 94.88 94 THR A N 1
ATOM 769 C CA . THR A 1 94 ? -11.711 0.708 3.787 1.00 94.88 94 THR A CA 1
ATOM 770 C C . THR A 1 94 ? -12.154 1.689 4.874 1.00 94.88 94 THR A C 1
ATOM 772 O O . THR A 1 94 ? -12.899 1.321 5.782 1.00 94.88 94 THR A O 1
ATOM 775 N N . LEU A 1 95 ? -11.759 2.961 4.764 1.00 94.06 95 LEU A N 1
ATOM 776 C CA . LEU A 1 95 ? -12.122 4.001 5.733 1.00 94.06 95 LEU A CA 1
ATOM 777 C C . LEU A 1 95 ? -13.621 4.337 5.715 1.00 94.06 95 LEU A C 1
ATOM 779 O O . LEU A 1 95 ? -14.185 4.662 6.759 1.00 94.06 95 LEU A O 1
ATOM 783 N N . VAL A 1 96 ? -14.261 4.268 4.546 1.00 92.75 96 VAL A N 1
ATOM 784 C CA . VAL A 1 96 ? -15.695 4.551 4.374 1.00 92.75 96 VAL A CA 1
ATOM 785 C C . VAL A 1 96 ? -16.565 3.391 4.865 1.00 92.75 96 VAL A C 1
ATOM 787 O O . VAL A 1 96 ? -17.571 3.632 5.529 1.00 92.75 96 VAL A O 1
ATOM 790 N N . CYS A 1 97 ? -16.179 2.151 4.564 1.00 92.56 97 CYS A N 1
ATOM 791 C CA . CYS A 1 97 ? -16.944 0.941 4.868 1.00 92.56 97 CYS A CA 1
ATOM 792 C C . CYS A 1 97 ? -16.756 0.438 6.306 1.00 92.56 97 CYS A C 1
ATOM 794 O O . CYS A 1 97 ? -17.573 -0.349 6.774 1.00 92.56 97 CYS A O 1
ATOM 796 N N . THR A 1 98 ? -15.715 0.878 7.023 1.00 92.94 98 THR A N 1
ATOM 797 C CA . THR A 1 98 ? -15.498 0.474 8.422 1.00 92.94 98 THR A CA 1
ATOM 798 C C . THR A 1 98 ? -16.705 0.861 9.300 1.00 92.94 98 THR A C 1
ATOM 800 O O . THR A 1 98 ? -17.056 2.047 9.366 1.00 92.94 98 THR A O 1
ATOM 803 N N . PRO A 1 99 ? -17.301 -0.079 10.066 1.00 92.38 99 PRO A N 1
ATOM 804 C CA . PRO A 1 99 ? -18.383 0.235 10.990 1.00 92.38 99 PRO A CA 1
ATOM 805 C C . PRO A 1 99 ? -17.945 1.249 12.053 1.00 92.38 99 PRO A C 1
ATOM 807 O O . PRO A 1 99 ? -16.896 1.118 12.682 1.00 92.38 99 PRO A O 1
ATOM 810 N N . ARG A 1 100 ? -18.779 2.260 12.317 1.00 90.56 100 ARG A N 1
ATOM 811 C CA . ARG A 1 100 ? -18.443 3.348 13.258 1.00 90.56 100 ARG A CA 1
ATOM 812 C C . ARG A 1 100 ? -18.637 3.006 14.738 1.00 90.56 100 ARG A C 1
ATOM 814 O O . ARG A 1 100 ? -18.508 3.888 15.580 1.00 90.56 100 ARG A O 1
ATOM 821 N N . ASN A 1 101 ? -18.946 1.755 15.063 1.00 93.25 101 ASN A N 1
ATOM 822 C CA . ASN A 1 101 ? -19.016 1.280 16.443 1.00 93.25 101 ASN A CA 1
ATOM 823 C C . ASN A 1 101 ? -17.622 0.866 16.955 1.00 93.25 101 ASN A C 1
ATOM 825 O O . ASN A 1 101 ? -16.663 0.764 16.191 1.00 93.25 101 ASN A O 1
ATOM 829 N N . ASP A 1 102 ? -17.498 0.609 18.257 1.00 95.12 102 ASP A N 1
ATOM 830 C CA . ASP A 1 102 ? -16.208 0.242 18.858 1.00 95.12 102 ASP A CA 1
ATOM 831 C C . ASP A 1 102 ? -15.603 -1.034 18.267 1.00 95.12 102 ASP A C 1
ATOM 833 O O . ASP A 1 102 ? -14.384 -1.123 18.129 1.00 95.12 102 ASP A O 1
ATOM 837 N N . ARG A 1 103 ? -16.433 -1.991 17.845 1.00 93.19 103 ARG A N 1
ATOM 838 C CA . ARG A 1 103 ? -15.951 -3.192 17.162 1.00 93.19 103 ARG A CA 1
ATOM 839 C C . ARG A 1 103 ? -15.275 -2.843 15.832 1.00 93.19 103 ARG A C 1
ATOM 841 O O . ARG A 1 103 ? -14.123 -3.215 15.647 1.00 93.19 103 ARG A O 1
ATOM 848 N N . GLY A 1 104 ? -15.933 -2.084 14.956 1.00 93.94 104 GLY A N 1
ATOM 849 C CA . GLY A 1 104 ? -15.368 -1.696 13.659 1.00 93.94 104 GLY A CA 1
ATOM 850 C C . GLY A 1 104 ? -14.136 -0.797 13.794 1.00 93.94 104 GLY A C 1
ATOM 851 O O . GLY A 1 104 ? -13.143 -0.986 13.099 1.00 93.94 104 GLY A O 1
ATOM 852 N N . ARG A 1 105 ? -14.121 0.117 14.773 1.00 94.94 105 ARG A N 1
ATOM 853 C CA . ARG A 1 105 ? -12.920 0.911 15.101 1.00 94.94 105 ARG A CA 1
ATOM 854 C C . ARG A 1 105 ? -11.744 0.028 15.519 1.00 94.94 105 ARG A C 1
ATOM 856 O O . ARG A 1 105 ? -10.609 0.281 15.119 1.00 94.94 105 ARG A O 1
ATOM 863 N N . LEU A 1 106 ? -12.000 -0.997 16.330 1.00 93.94 106 LEU A N 1
ATOM 864 C CA . LEU A 1 106 ? -10.973 -1.946 16.745 1.00 93.94 106 LEU A CA 1
ATOM 865 C C . LEU A 1 106 ? -10.472 -2.773 15.556 1.00 93.94 106 LEU A C 1
ATOM 867 O O . LEU A 1 106 ? -9.264 -2.931 15.395 1.00 93.94 106 LEU A O 1
ATOM 871 N N . GLU A 1 107 ? -11.384 -3.250 14.711 1.00 94.00 107 GLU A N 1
ATOM 872 C CA . GLU A 1 107 ? -11.064 -3.982 13.484 1.00 94.00 107 GLU A CA 1
ATOM 873 C C . GLU A 1 107 ? -10.223 -3.131 12.523 1.00 94.00 107 GLU A C 1
ATOM 875 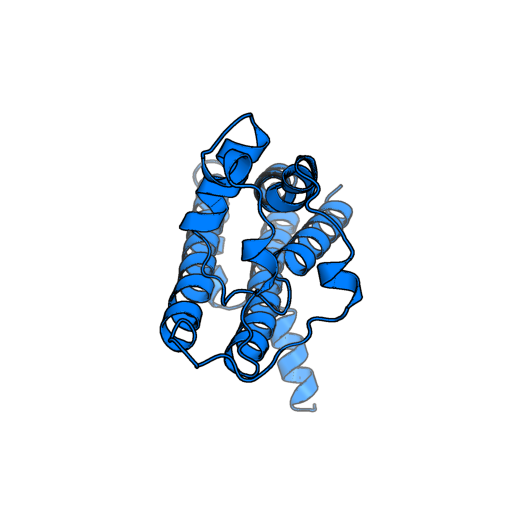O O . GLU A 1 107 ? -9.251 -3.639 11.977 1.00 94.00 107 GLU A O 1
ATOM 880 N N . LEU A 1 108 ? -10.497 -1.829 12.389 1.00 95.12 108 LEU A N 1
ATOM 881 C CA . LEU A 1 108 ? -9.676 -0.917 11.585 1.00 95.12 108 LEU A CA 1
ATOM 882 C C . LEU A 1 108 ? -8.263 -0.727 12.159 1.00 95.12 108 LEU A C 1
ATOM 884 O O . LEU A 1 108 ? -7.294 -0.705 11.402 1.00 95.12 108 LEU A O 1
ATOM 888 N N . LEU A 1 109 ? -8.114 -0.623 13.486 1.00 95.25 109 LEU A N 1
ATOM 889 C CA . LEU A 1 109 ? -6.791 -0.555 14.125 1.00 95.25 109 LEU A CA 1
ATOM 890 C C . LEU A 1 109 ? -5.994 -1.848 13.932 1.00 95.25 109 LEU A C 1
ATOM 892 O O . LEU A 1 109 ? -4.798 -1.800 13.648 1.00 95.25 109 LEU A O 1
ATOM 896 N N . LEU A 1 110 ? -6.654 -2.999 14.067 1.00 93.75 110 LEU A N 1
ATOM 897 C CA . LEU A 1 110 ? -6.050 -4.299 13.782 1.00 93.75 110 LEU A CA 1
ATOM 898 C C . LEU A 1 110 ? -5.729 -4.451 12.289 1.00 93.75 110 LEU A C 1
ATOM 900 O O . LEU A 1 110 ? -4.691 -5.013 11.948 1.00 93.75 110 LEU A O 1
ATOM 904 N N . GLY A 1 111 ? -6.563 -3.881 11.419 1.00 93.94 111 GLY A N 1
ATOM 905 C CA . GLY A 1 111 ? -6.337 -3.743 9.984 1.00 93.94 111 GLY A CA 1
ATOM 906 C C . GLY A 1 111 ? -5.029 -3.017 9.682 1.00 93.94 111 GLY A C 1
ATOM 907 O O . GLY A 1 111 ? -4.133 -3.553 9.030 1.00 93.94 111 GLY A O 1
ATOM 908 N N . LEU A 1 112 ? -4.876 -1.813 10.241 1.00 95.19 112 LEU A N 1
ATOM 909 C CA . LEU A 1 112 ? -3.656 -1.016 10.120 1.00 95.19 112 LEU A CA 1
ATOM 910 C C . LEU A 1 112 ? -2.431 -1.751 10.693 1.00 95.19 112 LEU A C 1
ATOM 912 O O . LEU A 1 112 ? -1.359 -1.730 10.094 1.00 95.19 112 LEU A O 1
ATOM 916 N N . GLN A 1 113 ? -2.582 -2.443 11.824 1.00 95.19 113 GLN A N 1
ATOM 917 C CA . GLN A 1 113 ? -1.529 -3.274 12.413 1.00 95.19 113 GLN A CA 1
ATOM 918 C C . GLN A 1 113 ? -1.099 -4.420 11.484 1.00 95.19 113 GLN A C 1
ATOM 920 O O . GLN A 1 113 ? 0.099 -4.634 11.286 1.00 95.19 113 GLN A O 1
ATOM 925 N N . GLY A 1 114 ? -2.056 -5.134 10.886 1.00 93.88 114 GLY A N 1
ATOM 926 C CA . GLY A 1 114 ? -1.790 -6.191 9.910 1.00 93.88 114 GLY A CA 1
ATOM 927 C C . GLY A 1 114 ? -1.066 -5.658 8.677 1.00 93.88 114 GLY A C 1
ATOM 928 O O . GLY A 1 114 ? -0.070 -6.239 8.245 1.00 93.88 114 GLY A O 1
ATOM 929 N N . MET A 1 115 ? -1.490 -4.496 8.178 1.00 94.69 115 MET A N 1
ATOM 930 C CA . MET A 1 115 ? -0.805 -3.794 7.097 1.00 94.69 115 MET A CA 1
ATOM 931 C C . MET A 1 115 ? 0.637 -3.416 7.446 1.00 94.69 115 MET A C 1
ATOM 933 O O . MET A 1 115 ? 1.524 -3.626 6.625 1.00 94.69 115 MET A O 1
ATOM 937 N N . ILE A 1 116 ? 0.896 -2.890 8.650 1.00 95.31 116 ILE A N 1
ATOM 938 C CA . ILE A 1 116 ? 2.257 -2.562 9.108 1.00 95.31 116 ILE A CA 1
ATOM 939 C C . ILE A 1 116 ? 3.137 -3.812 9.103 1.00 95.31 116 ILE A C 1
ATOM 941 O O . ILE A 1 116 ? 4.253 -3.772 8.592 1.00 95.31 116 ILE A O 1
ATOM 945 N N . LEU A 1 117 ? 2.641 -4.921 9.654 1.00 94.25 117 LEU A N 1
ATOM 946 C CA . LEU A 1 117 ? 3.392 -6.173 9.734 1.00 94.25 117 LEU A CA 1
ATOM 947 C C . LEU A 1 117 ? 3.694 -6.753 8.352 1.00 94.25 117 LEU A C 1
ATOM 949 O O . LEU A 1 117 ? 4.835 -7.112 8.075 1.00 94.25 117 LEU A O 1
ATOM 953 N N . MET A 1 118 ? 2.693 -6.808 7.475 1.00 94.81 118 MET A N 1
ATOM 954 C CA . MET A 1 118 ? 2.860 -7.277 6.102 1.00 94.81 118 MET A CA 1
ATOM 955 C C . MET A 1 118 ? 3.850 -6.403 5.328 1.00 94.81 118 MET A C 1
ATOM 957 O O . MET A 1 118 ? 4.742 -6.926 4.661 1.00 94.81 118 MET A O 1
ATOM 961 N N . SER A 1 119 ? 3.746 -5.080 5.466 1.00 94.69 119 SER A N 1
ATOM 962 C CA . SER A 1 119 ? 4.688 -4.148 4.850 1.00 94.69 119 SER A CA 1
ATOM 963 C C . SER A 1 119 ? 6.098 -4.307 5.414 1.00 94.69 119 SER A C 1
ATOM 965 O O . SER A 1 119 ? 7.050 -4.281 4.647 1.00 94.69 119 SER A O 1
ATOM 967 N N . ALA A 1 120 ? 6.258 -4.540 6.720 1.00 93.62 120 ALA A N 1
ATOM 968 C CA . ALA A 1 120 ? 7.562 -4.798 7.328 1.00 93.62 120 ALA A CA 1
ATOM 969 C C . ALA A 1 120 ? 8.208 -6.088 6.793 1.00 93.62 120 ALA A C 1
ATOM 971 O O . ALA A 1 120 ? 9.409 -6.105 6.530 1.00 93.62 120 ALA A O 1
ATOM 972 N N . VAL A 1 121 ? 7.419 -7.148 6.577 1.00 94.06 121 VAL A N 1
ATOM 973 C CA . VAL A 1 121 ? 7.894 -8.377 5.918 1.00 94.06 121 VAL A CA 1
ATOM 974 C C . VAL A 1 121 ? 8.311 -8.088 4.476 1.00 94.06 121 VAL A C 1
ATOM 976 O O . VAL A 1 121 ? 9.387 -8.510 4.062 1.00 94.06 121 VAL A O 1
ATOM 979 N N . GLY A 1 122 ? 7.509 -7.332 3.722 1.00 93.25 122 GLY A N 1
ATOM 980 C CA . GLY A 1 122 ? 7.868 -6.935 2.360 1.00 93.25 122 GLY A CA 1
ATOM 981 C C . GLY A 1 122 ? 9.156 -6.114 2.309 1.00 93.25 122 GLY A C 1
ATOM 982 O O . GLY A 1 122 ? 10.058 -6.439 1.547 1.00 93.25 122 GLY A O 1
ATOM 983 N N . VAL A 1 123 ? 9.295 -5.124 3.192 1.00 91.94 123 VAL A N 1
ATOM 984 C CA . VAL A 1 123 ? 10.506 -4.305 3.338 1.00 91.94 123 VAL A CA 1
ATOM 985 C C . VAL A 1 123 ? 11.726 -5.154 3.686 1.00 91.94 123 VAL A C 1
ATOM 987 O O . VAL A 1 123 ? 12.797 -4.924 3.132 1.00 91.94 123 VAL A O 1
ATOM 990 N N . PHE A 1 124 ? 11.585 -6.152 4.563 1.00 92.25 124 PHE A N 1
ATOM 991 C CA . PHE A 1 124 ? 12.677 -7.076 4.865 1.00 92.25 124 PHE A CA 1
ATOM 992 C C . PHE A 1 124 ? 13.181 -7.779 3.599 1.00 92.25 124 PHE A C 1
ATOM 994 O O . PHE A 1 124 ? 14.382 -7.773 3.349 1.00 92.25 124 PHE A O 1
ATOM 1001 N N . PHE A 1 125 ? 12.283 -8.332 2.776 1.00 90.94 125 PHE A N 1
ATOM 1002 C CA . PHE A 1 125 ? 12.673 -8.974 1.517 1.00 90.94 125 PHE A CA 1
ATOM 1003 C C . PHE A 1 125 ? 13.221 -7.982 0.494 1.00 90.94 125 PHE A C 1
ATOM 1005 O O . PHE A 1 125 ? 14.190 -8.306 -0.180 1.00 90.94 125 PHE A O 1
ATOM 1012 N N . PHE A 1 126 ? 12.650 -6.784 0.407 1.00 88.94 126 PHE A N 1
ATOM 1013 C CA . PHE A 1 126 ? 13.135 -5.730 -0.478 1.00 88.94 126 PHE A CA 1
ATOM 1014 C C . PHE A 1 126 ? 14.587 -5.338 -0.161 1.00 88.94 126 PHE A C 1
ATOM 1016 O O . PHE A 1 126 ? 15.417 -5.238 -1.060 1.00 88.94 126 PHE A O 1
ATOM 1023 N N . VAL A 1 127 ? 14.916 -5.173 1.124 1.00 88.62 127 VAL A N 1
ATOM 1024 C CA . VAL A 1 127 ? 16.282 -4.858 1.571 1.00 88.62 127 VAL A CA 1
ATOM 1025 C C . VAL A 1 127 ? 17.207 -6.068 1.450 1.00 88.62 127 VAL A C 1
ATOM 1027 O O . VAL A 1 127 ? 18.372 -5.916 1.094 1.00 88.62 127 VAL A O 1
ATOM 1030 N N . ALA A 1 128 ? 16.709 -7.269 1.753 1.00 89.38 128 ALA A N 1
ATOM 1031 C CA . ALA A 1 128 ? 17.508 -8.486 1.702 1.00 89.38 128 ALA A CA 1
ATOM 1032 C C . ALA A 1 128 ? 17.790 -8.955 0.269 1.00 89.38 128 ALA A C 1
ATOM 1034 O O . ALA A 1 128 ? 18.834 -9.551 0.063 1.00 89.38 128 ALA A O 1
ATOM 1035 N N . PHE A 1 129 ? 16.903 -8.693 -0.695 1.00 89.00 129 PHE A N 1
ATOM 1036 C CA . PHE A 1 129 ? 16.997 -9.123 -2.097 1.00 89.00 129 PHE A CA 1
ATOM 1037 C C . PHE A 1 129 ? 16.728 -7.938 -3.041 1.00 89.00 129 PHE A C 1
ATOM 1039 O O . PHE A 1 129 ? 15.720 -7.929 -3.756 1.00 89.00 129 PHE A O 1
ATOM 1046 N N . PRO A 1 130 ? 17.601 -6.917 -3.041 1.00 87.56 130 PRO A N 1
ATOM 1047 C CA . PRO A 1 130 ? 17.450 -5.751 -3.896 1.00 87.56 130 PRO A CA 1
ATOM 1048 C C . PRO A 1 130 ? 17.447 -6.168 -5.370 1.00 87.56 130 PRO A C 1
ATOM 1050 O O . PRO A 1 130 ? 18.344 -6.878 -5.835 1.00 87.56 130 PRO A O 1
ATOM 1053 N N . THR A 1 131 ? 16.433 -5.707 -6.099 1.00 85.50 131 THR A N 1
ATOM 1054 C CA . THR A 1 131 ? 16.230 -5.985 -7.524 1.00 85.50 131 THR A CA 1
ATOM 1055 C C . THR A 1 131 ? 15.800 -4.713 -8.242 1.00 85.50 131 THR A C 1
ATOM 1057 O O . THR A 1 131 ? 15.183 -3.836 -7.644 1.00 85.50 131 THR A O 1
ATOM 1060 N N . GLU A 1 132 ? 16.113 -4.612 -9.529 1.00 85.12 132 GLU A N 1
ATOM 1061 C CA . GLU A 1 132 ? 15.742 -3.478 -10.378 1.00 85.12 132 GLU A CA 1
ATOM 1062 C C . GLU A 1 132 ? 14.712 -3.915 -11.427 1.00 85.12 132 GLU A C 1
ATOM 1064 O O . GLU A 1 132 ? 14.859 -4.967 -12.051 1.00 85.12 132 GLU A O 1
ATOM 1069 N N . VAL A 1 133 ? 13.666 -3.114 -11.648 1.00 82.56 133 VAL A N 1
ATOM 1070 C CA . VAL A 1 133 ? 12.694 -3.349 -12.724 1.00 82.56 133 VAL A CA 1
ATOM 1071 C C . VAL A 1 133 ? 13.301 -2.937 -14.069 1.00 82.56 133 VAL A C 1
ATOM 1073 O O . VAL A 1 133 ? 13.155 -1.795 -14.508 1.00 82.56 133 VAL A O 1
ATOM 1076 N N . SER A 1 134 ? 13.938 -3.881 -14.765 1.00 81.38 134 SER A N 1
ATOM 1077 C CA . SER A 1 134 ? 14.601 -3.605 -16.051 1.00 81.38 134 SER A CA 1
ATOM 1078 C C . SER A 1 134 ? 13.620 -3.352 -17.218 1.00 81.38 134 SER A C 1
ATOM 1080 O O . SER A 1 134 ? 13.932 -2.640 -18.179 1.00 81.38 134 SER A O 1
ATOM 1082 N N . ILE A 1 135 ? 12.388 -3.867 -17.108 1.00 83.69 135 ILE A N 1
ATOM 1083 C CA . ILE A 1 135 ? 11.327 -3.746 -18.126 1.00 83.69 135 ILE A CA 1
ATOM 1084 C C . ILE A 1 135 ? 10.718 -2.340 -18.238 1.00 83.69 135 ILE A C 1
ATOM 1086 O O . ILE A 1 135 ? 9.949 -2.080 -19.159 1.00 83.69 135 ILE A O 1
ATOM 1090 N N . ARG A 1 136 ? 11.083 -1.390 -17.362 1.00 84.25 136 ARG A N 1
ATOM 1091 C CA . ARG A 1 136 ? 10.605 0.008 -17.445 1.00 84.25 136 ARG A CA 1
ATOM 1092 C C . ARG A 1 136 ? 10.948 0.670 -18.783 1.00 84.25 136 ARG A C 1
ATOM 1094 O O . ARG A 1 136 ? 10.203 1.524 -19.249 1.00 84.25 136 ARG A O 1
ATOM 1101 N N . SER A 1 137 ? 12.029 0.224 -19.422 1.00 83.44 137 SER A N 1
ATOM 1102 C CA . SER A 1 137 ? 12.444 0.646 -20.765 1.00 83.44 137 SER A CA 1
ATOM 1103 C C . SER A 1 137 ? 11.471 0.249 -21.887 1.00 83.44 137 SER A C 1
ATOM 1105 O O . SER A 1 137 ? 11.543 0.822 -22.969 1.00 83.44 137 SER A O 1
ATOM 1107 N N . GLN A 1 138 ? 10.549 -0.694 -21.651 1.00 87.12 138 GLN A N 1
ATOM 1108 C CA . GLN A 1 138 ? 9.521 -1.089 -22.624 1.00 87.12 138 GLN A CA 1
ATOM 1109 C C . GLN A 1 138 ? 8.345 -0.101 -22.691 1.00 87.12 138 GLN A C 1
ATOM 1111 O O . GLN A 1 138 ? 7.491 -0.231 -23.570 1.00 87.12 138 GLN A O 1
ATOM 1116 N N . LEU A 1 139 ? 8.268 0.873 -21.774 1.00 88.44 139 LEU A N 1
ATOM 1117 C CA . LEU A 1 139 ? 7.253 1.923 -21.823 1.00 88.44 139 LEU A CA 1
ATOM 1118 C C . LEU A 1 139 ? 7.457 2.792 -23.066 1.00 88.44 139 LEU A C 1
ATOM 1120 O O . LEU A 1 139 ? 8.528 3.359 -23.276 1.00 88.44 139 LEU A O 1
ATOM 1124 N N . ALA A 1 140 ? 6.402 2.906 -23.873 1.00 89.44 140 ALA A N 1
ATOM 1125 C CA . ALA A 1 140 ? 6.418 3.723 -25.076 1.00 89.44 140 ALA A CA 1
ATOM 1126 C C . ALA A 1 140 ? 6.696 5.204 -24.725 1.00 89.44 140 ALA A C 1
ATOM 1128 O O . ALA A 1 140 ? 6.155 5.692 -23.721 1.00 89.44 140 ALA A O 1
ATOM 1129 N N . PRO A 1 141 ? 7.503 5.935 -25.521 1.00 89.56 141 PRO A N 1
ATOM 1130 C CA . PRO A 1 141 ? 7.814 7.342 -25.269 1.00 89.56 141 PRO A CA 1
ATOM 1131 C C . PRO A 1 141 ? 6.572 8.218 -25.084 1.00 89.56 141 PRO A C 1
ATOM 1133 O O . PRO A 1 141 ? 6.581 9.115 -24.250 1.00 89.56 141 PRO A O 1
ATOM 1136 N N . GLU A 1 142 ? 5.486 7.917 -25.793 1.00 90.00 142 GLU A N 1
ATOM 1137 C CA . GLU A 1 142 ? 4.213 8.639 -25.727 1.00 90.00 142 GLU A CA 1
ATOM 1138 C C . GLU A 1 142 ? 3.551 8.483 -24.345 1.00 90.00 142 GLU A C 1
ATOM 1140 O O . GLU A 1 142 ? 3.043 9.448 -23.770 1.00 90.00 142 GLU A O 1
ATOM 1145 N N . LEU A 1 143 ? 3.618 7.283 -23.749 1.00 89.62 143 LEU A N 1
ATOM 1146 C CA . LEU A 1 143 ? 3.139 7.049 -22.381 1.00 89.62 143 LEU A CA 1
ATOM 1147 C C . LEU A 1 143 ? 3.975 7.834 -21.363 1.00 89.62 143 LEU A C 1
ATOM 1149 O O . LEU A 1 143 ? 3.418 8.411 -20.429 1.00 89.62 143 LEU A O 1
ATOM 1153 N N . LEU A 1 144 ? 5.298 7.867 -21.543 1.00 88.75 144 LEU A N 1
ATOM 1154 C CA . LEU A 1 144 ? 6.206 8.616 -20.669 1.00 88.75 144 LEU A CA 1
ATOM 1155 C C . LEU A 1 144 ? 6.046 10.134 -20.829 1.00 88.75 144 LEU A C 1
ATOM 1157 O O . LEU A 1 144 ? 6.162 10.864 -19.846 1.00 88.75 144 LEU A O 1
ATOM 1161 N N . ALA A 1 145 ? 5.717 10.602 -22.035 1.00 88.75 145 ALA A N 1
ATOM 1162 C CA . ALA A 1 145 ? 5.413 11.998 -22.339 1.00 88.75 145 ALA A CA 1
ATOM 1163 C C . ALA A 1 145 ? 4.053 12.461 -21.786 1.00 88.75 145 ALA A C 1
ATOM 1165 O O . ALA A 1 145 ? 3.713 13.641 -21.876 1.00 88.75 145 ALA A O 1
ATOM 1166 N N . GLY A 1 146 ? 3.274 11.560 -21.181 1.00 88.31 146 GLY A N 1
ATOM 1167 C CA . GLY A 1 146 ? 1.994 11.905 -20.575 1.00 88.31 146 GLY A CA 1
ATOM 1168 C C . GLY A 1 146 ? 0.819 11.907 -21.554 1.00 88.31 146 GLY A C 1
ATOM 1169 O O . GLY A 1 146 ? -0.233 12.463 -21.226 1.00 88.31 146 GLY A O 1
ATOM 1170 N N . GLU A 1 147 ? 0.969 11.315 -22.741 1.00 91.38 147 GLU A N 1
ATOM 1171 C CA . GLU A 1 147 ? -0.083 11.311 -23.754 1.00 91.38 147 GLU A CA 1
ATOM 1172 C C . GLU A 1 147 ? -1.263 10.410 -23.355 1.00 91.38 147 GLU A C 1
ATOM 1174 O O . GLU A 1 147 ? -1.118 9.279 -22.881 1.00 91.38 147 GLU A O 1
ATOM 1179 N N . GLY A 1 148 ? -2.480 10.928 -23.541 1.00 91.81 148 GLY A N 1
ATOM 1180 C CA . GLY A 1 148 ? -3.707 10.260 -23.109 1.00 91.81 148 GLY A CA 1
ATOM 1181 C C . GLY A 1 148 ? -3.866 10.175 -21.583 1.00 91.81 148 GLY A C 1
ATOM 1182 O O . GLY A 1 148 ? -3.024 10.603 -20.796 1.00 91.81 148 GLY A O 1
ATOM 1183 N N . TRP A 1 149 ? -4.998 9.631 -21.129 1.00 92.88 149 TRP A N 1
ATOM 1184 C CA . TRP A 1 149 ? -5.227 9.437 -19.694 1.00 92.88 149 TRP A CA 1
ATOM 1185 C C . TRP A 1 149 ? -4.270 8.409 -19.049 1.00 92.88 149 TRP A C 1
ATOM 1187 O O . TRP A 1 149 ? -3.871 8.661 -17.910 1.00 92.88 149 TRP A O 1
ATOM 1197 N N . PRO A 1 150 ? -3.833 7.313 -19.721 1.00 92.56 150 PRO A N 1
ATOM 1198 C CA . PRO A 1 150 ? -2.869 6.394 -19.125 1.00 92.56 150 PRO A CA 1
ATOM 1199 C C . PRO A 1 150 ? -1.494 7.036 -18.985 1.00 92.56 150 PRO A C 1
ATOM 1201 O O . PRO A 1 150 ? -0.863 6.873 -17.945 1.00 92.56 150 PRO A O 1
ATOM 1204 N N . GLY A 1 151 ? -1.044 7.799 -19.991 1.00 92.31 151 GLY A N 1
ATOM 1205 C CA . GLY A 1 151 ? 0.264 8.450 -19.969 1.00 92.31 151 GLY A CA 1
ATOM 1206 C C . GLY A 1 151 ? 0.405 9.413 -18.795 1.00 92.31 151 GLY A C 1
ATOM 1207 O O . GLY A 1 151 ? 1.416 9.387 -18.101 1.00 92.31 151 GLY A O 1
ATOM 1208 N N . LYS A 1 152 ? -0.635 10.197 -18.479 1.00 91.38 152 LYS A N 1
ATOM 1209 C CA . LYS A 1 152 ? -0.636 11.072 -17.288 1.00 91.38 152 LYS A CA 1
ATOM 1210 C C . LYS A 1 152 ? -0.334 10.313 -15.992 1.00 91.38 152 LYS A C 1
ATOM 1212 O O . LYS A 1 152 ? 0.371 10.830 -15.129 1.00 91.38 152 LYS A O 1
ATOM 1217 N N . LEU A 1 153 ? -0.867 9.098 -15.855 1.00 91.50 153 LEU A N 1
ATOM 1218 C CA . LEU A 1 153 ? -0.653 8.257 -14.679 1.00 91.50 153 LEU A CA 1
ATOM 1219 C C . LEU A 1 153 ? 0.708 7.554 -14.724 1.00 91.50 153 LEU A C 1
ATOM 1221 O O . LEU A 1 153 ? 1.429 7.583 -13.730 1.00 91.50 153 LEU A O 1
ATOM 1225 N N . TYR A 1 154 ? 1.090 6.974 -15.866 1.00 91.62 154 TYR A N 1
ATOM 1226 C CA . TYR A 1 154 ? 2.383 6.305 -16.023 1.00 91.62 154 TYR A CA 1
ATOM 1227 C C . TYR A 1 154 ? 3.563 7.262 -15.888 1.00 91.62 154 TYR A C 1
ATOM 1229 O O . TYR A 1 154 ? 4.501 6.928 -15.178 1.00 91.62 154 TYR A O 1
ATOM 1237 N N . GLY A 1 155 ? 3.528 8.447 -16.502 1.00 88.69 155 GLY A N 1
ATOM 1238 C CA . GLY A 1 155 ? 4.602 9.439 -16.384 1.00 88.69 155 GLY A CA 1
ATOM 1239 C C . GLY A 1 155 ? 4.799 9.916 -14.941 1.00 88.69 155 GLY A C 1
ATOM 1240 O O . GLY A 1 155 ? 5.927 9.989 -14.446 1.00 88.69 155 GLY A O 1
ATOM 1241 N N . GLY A 1 156 ? 3.694 10.156 -14.223 1.00 86.69 156 GLY A N 1
ATOM 1242 C CA . GLY A 1 156 ? 3.724 10.492 -12.798 1.00 86.69 156 GLY A CA 1
ATOM 1243 C C . GLY A 1 156 ? 4.297 9.358 -11.947 1.00 86.69 156 GLY A C 1
ATOM 1244 O O . GLY A 1 156 ? 5.235 9.574 -11.181 1.00 86.69 156 GLY A O 1
ATOM 1245 N N . LEU A 1 157 ? 3.789 8.135 -12.125 1.00 87.88 157 LEU A N 1
ATOM 1246 C CA . LEU A 1 157 ? 4.274 6.951 -11.413 1.00 87.88 157 LEU A CA 1
ATOM 1247 C C . LEU A 1 157 ? 5.755 6.682 -11.703 1.00 87.88 157 LEU A C 1
ATOM 1249 O O . LEU A 1 157 ? 6.524 6.427 -10.783 1.00 87.88 157 LEU A O 1
ATOM 1253 N N . HIS A 1 158 ? 6.166 6.802 -12.965 1.00 87.00 158 HIS A N 1
ATOM 1254 C CA . HIS A 1 158 ? 7.544 6.583 -13.386 1.00 87.00 158 HIS A CA 1
ATOM 1255 C C . HIS A 1 158 ? 8.517 7.569 -12.723 1.00 87.00 158 HIS A C 1
ATOM 1257 O O . HIS A 1 158 ? 9.672 7.224 -12.487 1.00 87.00 158 HIS A O 1
ATOM 1263 N N . THR A 1 159 ? 8.052 8.781 -12.413 1.00 84.38 159 THR A N 1
ATOM 1264 C CA . THR A 1 159 ? 8.846 9.811 -11.728 1.00 84.38 159 THR A CA 1
ATOM 1265 C C . THR A 1 159 ? 8.894 9.591 -10.215 1.00 84.38 159 THR A C 1
ATOM 1267 O O . THR A 1 159 ? 9.929 9.808 -9.591 1.00 84.38 159 THR A O 1
ATOM 1270 N N . LEU A 1 160 ? 7.771 9.191 -9.615 1.00 82.50 160 LEU A N 1
ATOM 1271 C CA . LEU A 1 160 ? 7.635 9.079 -8.160 1.00 82.50 160 LEU A CA 1
ATOM 1272 C C . LEU A 1 160 ? 8.190 7.768 -7.595 1.00 82.50 160 LEU A C 1
ATOM 1274 O O . LEU A 1 160 ? 8.632 7.753 -6.445 1.00 82.50 160 LEU A O 1
ATOM 1278 N N . ASP A 1 161 ? 8.151 6.690 -8.378 1.00 82.38 161 ASP A N 1
ATOM 1279 C CA . ASP A 1 161 ? 8.526 5.348 -7.940 1.00 82.38 161 ASP A CA 1
ATOM 1280 C C . ASP A 1 161 ? 9.877 4.945 -8.531 1.00 82.38 161 ASP A C 1
ATOM 1282 O O . ASP A 1 161 ? 10.033 4.818 -9.750 1.00 82.38 161 ASP A O 1
ATOM 1286 N N . ALA A 1 162 ? 10.867 4.743 -7.664 1.00 79.56 162 ALA A N 1
ATOM 1287 C CA . ALA A 1 162 ? 12.211 4.347 -8.066 1.00 79.56 162 ALA A CA 1
ATOM 1288 C C . ALA A 1 162 ? 12.202 2.948 -8.719 1.00 79.56 162 ALA A C 1
ATOM 1290 O O . ALA A 1 162 ? 11.375 2.104 -8.370 1.00 79.56 162 ALA A O 1
ATOM 1291 N N . PRO A 1 163 ? 13.131 2.644 -9.645 1.00 81.25 163 PRO A N 1
ATOM 1292 C CA . PRO A 1 163 ? 13.153 1.356 -10.343 1.00 81.25 163 PRO A CA 1
ATOM 1293 C C . PRO A 1 163 ? 13.486 0.171 -9.430 1.00 81.25 163 PRO A C 1
ATOM 1295 O O . PRO A 1 163 ? 13.325 -0.971 -9.844 1.00 81.25 163 PRO A O 1
ATOM 1298 N N . TYR A 1 164 ? 13.914 0.422 -8.194 1.00 78.19 164 TYR A N 1
ATOM 1299 C CA . TYR A 1 164 ? 14.337 -0.619 -7.264 1.00 78.19 164 TYR A CA 1
ATOM 1300 C C . TYR A 1 164 ? 13.195 -1.163 -6.393 1.00 78.19 164 TYR A C 1
ATOM 1302 O O . TYR A 1 164 ? 13.313 -2.255 -5.854 1.00 78.19 164 TYR A O 1
ATOM 1310 N N . ASN A 1 165 ? 12.059 -0.466 -6.280 1.00 77.94 165 ASN A N 1
ATOM 1311 C CA . ASN A 1 165 ? 10.920 -0.859 -5.436 1.00 77.94 165 ASN A CA 1
ATOM 1312 C C . ASN A 1 165 ? 10.063 -1.978 -6.072 1.00 77.94 165 ASN A C 1
ATOM 1314 O O . ASN A 1 165 ? 8.875 -1.828 -6.348 1.00 77.94 165 ASN A O 1
ATOM 1318 N N . ALA A 1 166 ? 10.702 -3.098 -6.380 1.00 76.75 166 ALA A N 1
ATOM 1319 C CA . ALA A 1 166 ? 10.212 -4.068 -7.349 1.00 76.75 166 ALA A CA 1
ATOM 1320 C C . ALA A 1 166 ? 9.615 -5.338 -6.721 1.00 76.75 166 ALA A C 1
ATOM 1322 O O . ALA A 1 166 ? 8.718 -5.952 -7.302 1.00 76.75 166 ALA A O 1
ATOM 1323 N N . TRP A 1 167 ? 10.107 -5.762 -5.549 1.00 85.19 167 TRP A N 1
ATOM 1324 C CA . TRP A 1 167 ? 9.728 -7.042 -4.946 1.00 85.19 167 TRP A CA 1
ATOM 1325 C C . TRP A 1 167 ? 9.895 -7.070 -3.416 1.00 85.19 167 TRP A C 1
ATOM 1327 O O . TRP A 1 167 ? 10.882 -6.542 -2.904 1.00 85.19 167 TRP A O 1
ATOM 1337 N N . PRO A 1 168 ? 9.001 -7.766 -2.684 1.00 89.44 168 PRO A N 1
ATOM 1338 C CA . PRO A 1 168 ? 7.728 -8.334 -3.136 1.00 89.44 168 PRO A CA 1
ATOM 1339 C C . PRO A 1 168 ? 6.663 -7.247 -3.330 1.00 89.44 168 PRO A C 1
ATOM 1341 O O . PRO A 1 168 ? 6.743 -6.168 -2.747 1.00 89.44 168 PRO A O 1
ATOM 1344 N N . SER A 1 169 ? 5.641 -7.525 -4.146 1.00 91.44 169 SER A N 1
ATOM 1345 C CA . SER A 1 169 ? 4.623 -6.518 -4.474 1.00 91.44 169 SER A CA 1
ATOM 1346 C C . SER A 1 169 ? 3.731 -6.178 -3.275 1.00 91.44 169 SER A C 1
ATOM 1348 O O . SER A 1 169 ? 2.756 -6.876 -2.977 1.00 91.44 169 SER A O 1
ATOM 1350 N N . LEU A 1 170 ? 4.027 -5.052 -2.618 1.00 92.06 170 LEU A N 1
ATOM 1351 C CA . LEU A 1 170 ? 3.160 -4.493 -1.579 1.00 92.06 170 LEU A CA 1
ATOM 1352 C C . LEU A 1 170 ? 1.808 -4.052 -2.140 1.00 92.06 170 LEU A C 1
ATOM 1354 O O . LEU A 1 170 ? 0.807 -4.210 -1.449 1.00 92.06 170 LEU A O 1
ATOM 1358 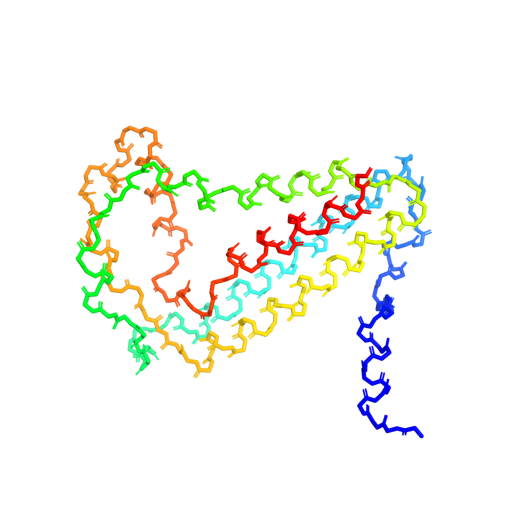N N . HIS A 1 171 ? 1.749 -3.578 -3.389 1.00 92.38 171 HIS A N 1
ATOM 1359 C CA . HIS A 1 171 ? 0.486 -3.179 -4.013 1.00 92.38 171 HIS A CA 1
ATOM 1360 C C . HIS A 1 171 ? -0.506 -4.343 -4.091 1.00 92.38 171 HIS A C 1
ATOM 1362 O O . HIS A 1 171 ? -1.667 -4.188 -3.710 1.00 92.38 171 HIS A O 1
ATOM 1368 N N . VAL A 1 172 ? -0.047 -5.523 -4.522 1.00 93.94 172 VAL A N 1
ATOM 1369 C CA . VAL A 1 172 ? -0.884 -6.731 -4.579 1.00 93.94 172 VAL A CA 1
ATOM 1370 C C . VAL A 1 172 ? -1.255 -7.194 -3.173 1.00 93.94 172 VAL A C 1
ATOM 1372 O O . VAL A 1 172 ? -2.433 -7.418 -2.893 1.00 93.94 172 VAL A O 1
ATOM 1375 N N . ALA A 1 173 ? -0.270 -7.294 -2.277 1.00 95.62 173 ALA A N 1
ATOM 1376 C CA . ALA A 1 173 ? -0.483 -7.783 -0.920 1.00 95.62 173 ALA A CA 1
ATOM 1377 C C . ALA A 1 173 ? -1.489 -6.910 -0.145 1.00 95.62 173 ALA A C 1
ATOM 1379 O O . ALA A 1 173 ? -2.428 -7.424 0.461 1.00 95.62 173 ALA A O 1
ATOM 1380 N N . GLN A 1 174 ? -1.343 -5.584 -0.221 1.00 95.50 174 GLN A N 1
ATOM 1381 C CA . GLN A 1 174 ? -2.240 -4.619 0.417 1.00 95.50 174 GLN A CA 1
ATOM 1382 C C . GLN A 1 174 ? -3.623 -4.598 -0.230 1.00 95.50 174 GLN A C 1
ATOM 1384 O O . GLN A 1 174 ? -4.613 -4.601 0.496 1.00 95.50 174 GLN A O 1
ATOM 1389 N N . SER A 1 175 ? -3.717 -4.640 -1.561 1.00 95.94 175 SER A N 1
ATOM 1390 C CA . SER A 1 175 ? -5.017 -4.666 -2.246 1.00 95.94 175 SER A CA 1
ATOM 1391 C C . SER A 1 175 ? -5.828 -5.898 -1.856 1.00 95.94 175 SER A C 1
ATOM 1393 O O . SER A 1 175 ? -6.995 -5.775 -1.489 1.00 95.94 175 SER A O 1
ATOM 1395 N N . LEU A 1 176 ? -5.200 -7.080 -1.863 1.00 95.69 176 LEU A N 1
ATOM 1396 C CA . LEU A 1 176 ? -5.852 -8.319 -1.445 1.00 95.69 176 LEU A CA 1
ATOM 1397 C C . LEU A 1 176 ? -6.250 -8.269 0.033 1.00 95.69 176 LEU A C 1
ATOM 1399 O O . LEU A 1 176 ? -7.376 -8.616 0.379 1.00 95.69 176 LEU A O 1
ATOM 1403 N N . TYR A 1 177 ? -5.344 -7.812 0.900 1.00 95.38 177 TYR A N 1
ATOM 1404 C CA . TYR A 1 177 ? -5.612 -7.692 2.330 1.00 95.38 177 TYR A CA 1
ATOM 1405 C C . TYR A 1 177 ? -6.820 -6.796 2.617 1.00 95.38 177 TYR A C 1
ATOM 1407 O O . TYR A 1 177 ? -7.716 -7.195 3.355 1.00 95.38 177 TYR A O 1
ATOM 1415 N N . LEU A 1 178 ? -6.865 -5.606 2.013 1.00 95.31 178 LEU A N 1
ATOM 1416 C CA . LEU A 1 178 ? -7.962 -4.659 2.199 1.00 95.31 178 LEU A CA 1
ATOM 1417 C C . LEU A 1 178 ? -9.270 -5.193 1.620 1.00 95.31 178 LEU A C 1
ATOM 1419 O O . LEU A 1 178 ? -10.304 -5.086 2.275 1.00 95.31 178 LEU A O 1
ATOM 1423 N N . ALA A 1 179 ? -9.229 -5.807 0.434 1.00 94.06 179 ALA A N 1
ATOM 1424 C CA . ALA A 1 179 ? -10.400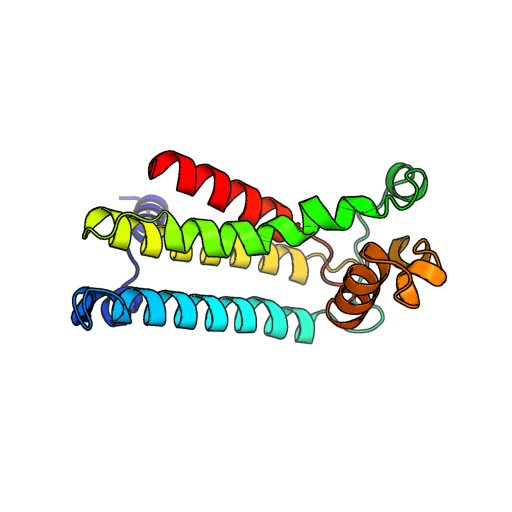 -6.442 -0.158 1.00 94.06 179 ALA A CA 1
ATOM 1425 C C . ALA A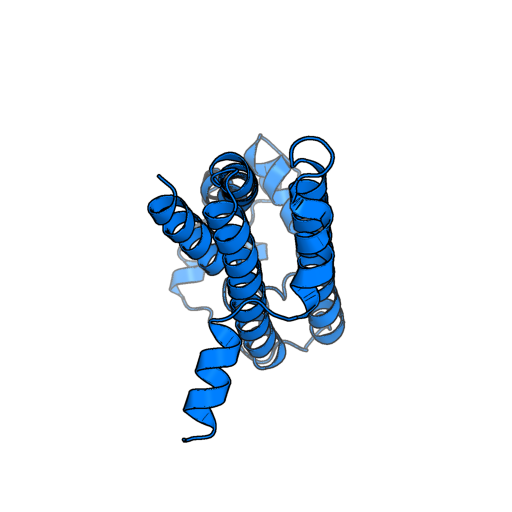 1 179 ? -10.995 -7.495 0.791 1.00 94.06 179 ALA A C 1
ATOM 1427 O O . ALA A 1 179 ? -12.186 -7.447 1.083 1.00 94.06 179 ALA A O 1
ATOM 1428 N N . LEU A 1 180 ? -10.163 -8.383 1.345 1.00 93.38 180 LEU A N 1
ATOM 1429 C CA . LEU A 1 180 ? -10.598 -9.389 2.316 1.00 93.38 180 LEU A CA 1
ATOM 1430 C C . LEU A 1 180 ? -11.093 -8.758 3.624 1.00 93.38 180 LEU A C 1
ATOM 1432 O O . LEU A 1 180 ? -12.135 -9.159 4.135 1.00 93.38 180 LEU A O 1
ATOM 1436 N N . ALA A 1 181 ? -10.397 -7.751 4.154 1.00 90.44 181 ALA A N 1
ATOM 1437 C CA . ALA A 1 181 ? -10.819 -7.058 5.370 1.00 90.44 181 ALA A CA 1
ATOM 1438 C C . ALA A 1 181 ? -12.213 -6.434 5.208 1.00 90.44 181 ALA A C 1
ATOM 1440 O O . ALA A 1 181 ? -13.068 -6.611 6.072 1.00 90.44 181 ALA A O 1
ATOM 1441 N N . MET A 1 182 ? -12.481 -5.793 4.068 1.00 91.12 182 MET A N 1
ATOM 1442 C CA . MET A 1 182 ? -13.793 -5.213 3.778 1.00 91.12 182 MET A CA 1
ATOM 1443 C C . MET A 1 182 ? -14.903 -6.264 3.679 1.00 91.12 182 MET A C 1
ATOM 1445 O O . MET A 1 182 ? -16.021 -5.978 4.095 1.00 91.12 182 MET A O 1
ATOM 1449 N N . THR A 1 183 ? -14.622 -7.493 3.224 1.00 89.62 183 THR A N 1
ATOM 1450 C CA . THR A 1 183 ? -15.637 -8.572 3.229 1.00 89.62 183 THR A CA 1
ATOM 1451 C C . THR A 1 183 ? -16.070 -9.011 4.627 1.00 89.62 183 THR A C 1
ATOM 1453 O O . THR A 1 183 ? -17.126 -9.614 4.765 1.00 89.62 183 THR A O 1
ATOM 1456 N N . MET A 1 184 ? -15.287 -8.696 5.662 1.00 83.94 184 MET A N 1
ATOM 1457 C CA . MET A 1 184 ? -15.642 -8.976 7.058 1.00 83.94 184 MET A CA 1
ATOM 1458 C C . MET A 1 184 ? -16.499 -7.869 7.688 1.00 83.94 184 MET A C 1
ATOM 1460 O O . MET A 1 184 ? -17.009 -8.050 8.794 1.00 83.94 184 MET A O 1
ATOM 1464 N N . TRP A 1 185 ? -16.596 -6.714 7.024 1.00 79.19 185 TRP A N 1
ATOM 1465 C CA . TRP A 1 185 ? -17.277 -5.512 7.514 1.00 79.19 185 TRP A CA 1
ATOM 1466 C C . TRP A 1 185 ? -18.632 -5.255 6.852 1.00 79.19 185 TRP A C 1
ATOM 1468 O O . TRP A 1 185 ? -19.417 -4.475 7.395 1.00 79.19 185 TRP A O 1
ATOM 1478 N N . LEU A 1 186 ? -18.872 -5.875 5.693 1.00 57.03 186 LEU A N 1
ATOM 1479 C CA . LEU A 1 186 ? -20.167 -5.929 5.008 1.00 57.03 186 LEU A CA 1
ATOM 1480 C C . LEU A 1 186 ? -21.118 -6.898 5.724 1.00 57.03 186 LEU A C 1
ATOM 1482 O O . LEU A 1 186 ? -22.321 -6.564 5.791 1.00 57.03 186 LEU A O 1
#

pLDDT: mean 89.4, std 6.66, range [57.03, 96.38]

Radius of gyration: 19.18 Å; chains: 1; bounding box: 45×37×53 Å

Sequence (186 aa):
MSRASELWKRIQHPWPAWRLIWGNREALGGNLFLLKVISAGLVVIALLYFLPNHLVNQPHAAWWNPETSLDRAIPVVPWSIIPYTSLYVFYIATLVCTPRNDRGRLELL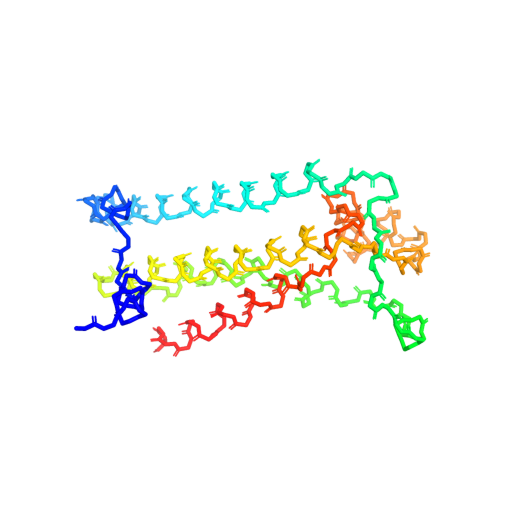LGLQGMILMSAVGVFFFVAFPTEVSIRSQLAPELLAGEGWPGKLYGGLHTLDAPYNAWPSLHVAQSLYLALAMTMWL

Secondary structure (DSSP, 8-state):
--HHHHHHHHHHSPPGGGHHHHTTTTGGGGHHHHHHHHHHHHHHHHHHHHHHHHHH-STT--------HHHHHSPP-GGGHHHHHHHHHHHHHHHHHS-SSHHHHHHHHHHHHHHHHHHHHHHHHHHHS----GGGGGS-HHHHTT-HHHHHHHHHHHHHS-TT--SS-HHHHHHHHHHHHHHTT-

Foldseek 3Di:
DDPVVVVVVCLQAQDPVCCVLPVCCCPPNRVSSLVVLVVVLVVLCCCLPPVLCVVQVDVPSAPDEPDDPVVVVDADDLVVVCLLCCLVVLVVCLSVLQDSDPVSSRLSSSLSSVLSVVSVVFSVCLNVHFHFQPCLVSDDVCLLVQHDPSSVSNVVCVVPDRRRSPPDDSSVVSSVSSVVSSVVRD